Protein AF-A0A182EWP4-F1 (afdb_monomer)

Nearest PDB structures (foldseek):
  2ctm-assembly1_A  TM=8.912E-01  e=3.451E-05  Homo sapiens
  2cte-assembly1_A  TM=8.504E-01  e=7.605E-05  Homo sapiens
  7vkl-assembly1_A  TM=4.566E-01  e=4.079E-07  Mus musculus
  6y2d-assembly2_B  TM=8.971E-01  e=6.385E-04  Homo sapiens
  4b8t-assembly1_A  TM=8.573E-01  e=4.434E-04  Homo sapiens

Sequence (178 aa):
VNVAFEHHRFLIGRSGETIRSLMQAHDVNISIPPEDTHLDEIMITGTTENVESAVTDILKRVGEFEEAAEIRRLRSFKLSFDVPSEYHVRLIGPRGKVVNELRAKHDVLIAFPRSSNDPPDTITLTGYEANCKACKEEMEAIIGEAQSLFTQEIFLDATFHPRLIGQKGRNLKKVSIT

Mean predicted aligned error: 13.7 Å

Foldseek 3Di:
DFAFLVCPDVCCPDVNPNVVVLCVVLVKDKDDDDSVVRGRDIDIGDDPVSSVVSVVVSVVVSVVVVVVVVQVVLFFDKDKDFADLVCVDVCCDDVNPNVVVLCVVLVWDKDQDPDPVDDNGIIMIGGHPVSVVVSVVVSVVSVVVVVPPDDDDDDDDPVCVCVCLDDVRVNVVVVPDD

pLDDT: mean 77.71, std 9.4, range [43.38, 89.69]

Secondary structure (DSSP, 8-state):
-B--HHHHHHHH-GGGHHHHHHHHHHT-EEEPPPGGG---BPEEES-HHHHHHHHHHHHHHHHHHHHHHHHHHHTTEEEEEE--HHHHHHHH-GGGHHHHHHHHHHT-EEE---STTS-TTEEEEEE-HHHHHHHHHHHHHHHHHHHH---------GGGHHHHH-GGGHHHHHHS--

Organism: Onchocerca ochengi (NCBI:txid42157)

Solvent-accessible surface area (backbone atoms only — not comparable to full-atom values): 10208 Å² total; per-residue (Å²): 85,85,48,61,55,87,48,50,63,63,55,30,32,82,90,39,48,52,39,51,52,50,26,65,75,43,66,34,51,74,48,72,71,62,79,91,69,69,59,34,57,41,48,76,47,63,53,74,72,36,47,55,52,48,52,54,52,50,53,52,53,49,50,58,46,50,53,52,48,50,53,53,54,50,35,59,38,71,50,74,52,80,47,61,59,82,51,50,60,64,53,32,30,80,93,38,49,51,42,49,50,52,28,67,74,44,67,35,50,76,45,71,54,83,51,96,87,47,64,70,31,44,37,38,35,36,13,38,62,71,38,48,50,54,50,49,54,53,51,50,50,56,48,52,57,57,68,66,64,78,83,80,87,77,94,72,64,76,89,48,49,66,74,54,28,35,85,91,40,57,46,42,59,65,71,68,69,125

Structure (mmCIF, N/CA/C/O backbone):
data_AF-A0A182EWP4-F1
#
_entry.id   AF-A0A182EWP4-F1
#
loop_
_atom_site.group_PDB
_atom_site.id
_atom_site.type_symbol
_atom_site.label_atom_id
_atom_site.label_alt_id
_atom_site.label_comp_id
_atom_site.label_asym_id
_atom_site.label_entity_id
_atom_site.label_seq_id
_atom_site.pdbx_PDB_ins_code
_atom_site.Cartn_x
_atom_site.Cartn_y
_atom_site.Cartn_z
_atom_site.occupancy
_atom_site.B_iso_or_equiv
_atom_site.auth_seq_id
_atom_site.auth_comp_id
_atom_site.auth_asym_id
_atom_site.auth_atom_id
_atom_site.pdbx_PDB_model_num
ATOM 1 N N . VAL A 1 1 ? -24.080 0.957 24.529 1.00 72.94 1 VAL A N 1
ATOM 2 C CA . VAL A 1 1 ? -23.422 1.812 23.502 1.00 72.94 1 VAL A CA 1
ATOM 3 C C . VAL A 1 1 ? -23.511 1.083 22.180 1.00 72.94 1 VAL A C 1
ATOM 5 O O . VAL A 1 1 ? -23.322 -0.126 22.208 1.00 72.94 1 VAL A O 1
ATOM 8 N N . ASN A 1 2 ? -23.849 1.776 21.091 1.00 69.69 2 ASN A N 1
ATOM 9 C CA . ASN A 1 2 ? -23.913 1.169 19.762 1.00 69.69 2 ASN A CA 1
ATOM 10 C C . ASN A 1 2 ? -22.530 1.275 19.096 1.00 69.69 2 ASN A C 1
ATOM 12 O O . ASN A 1 2 ? -22.017 2.383 18.946 1.00 69.69 2 ASN A O 1
ATOM 16 N N . VAL A 1 3 ? -21.916 0.136 18.796 1.00 75.25 3 VAL A N 1
ATOM 17 C CA . VAL A 1 3 ? -20.621 -0.004 18.124 1.00 75.25 3 VAL A CA 1
ATOM 18 C C . VAL A 1 3 ? -20.774 -1.119 17.100 1.00 75.25 3 VAL A C 1
ATOM 20 O O . VAL A 1 3 ? -21.229 -2.201 17.451 1.00 75.25 3 VAL A O 1
ATOM 23 N N . ALA A 1 4 ? -20.383 -0.877 15.848 1.00 72.94 4 ALA A N 1
ATOM 24 C CA . ALA A 1 4 ? -20.547 -1.884 14.808 1.00 72.94 4 ALA A CA 1
ATOM 25 C C . ALA A 1 4 ? -19.768 -3.168 15.137 1.00 72.94 4 ALA A C 1
ATOM 27 O O . ALA A 1 4 ? -18.610 -3.124 15.572 1.00 72.94 4 ALA A O 1
ATOM 28 N N . PHE A 1 5 ? -20.387 -4.313 14.853 1.00 70.94 5 PHE A N 1
ATOM 29 C CA . PHE A 1 5 ? -19.826 -5.647 15.060 1.00 70.94 5 PHE A CA 1
ATOM 30 C C . PHE A 1 5 ? -18.379 -5.815 14.547 1.00 70.94 5 PHE A C 1
ATOM 32 O O . PHE A 1 5 ? -17.553 -6.456 15.202 1.00 70.94 5 PHE A O 1
ATOM 39 N N . GLU A 1 6 ? -18.029 -5.196 13.415 1.00 72.00 6 GLU A N 1
ATOM 40 C CA . GLU A 1 6 ? -16.673 -5.255 12.846 1.00 72.00 6 GLU A CA 1
ATOM 41 C C . GLU A 1 6 ? -15.593 -4.685 13.787 1.00 72.00 6 GLU A C 1
ATOM 43 O O . GLU A 1 6 ? -14.437 -5.122 13.755 1.00 72.00 6 GLU A O 1
ATOM 48 N N . HIS A 1 7 ? -15.959 -3.757 14.675 1.00 74.19 7 HIS A N 1
ATOM 49 C CA . HIS A 1 7 ? -15.043 -3.107 15.612 1.00 74.19 7 HIS A CA 1
ATOM 50 C C . HIS A 1 7 ? -14.945 -3.819 16.965 1.00 74.19 7 HIS A C 1
ATOM 52 O O . HIS A 1 7 ? -13.995 -3.568 17.710 1.00 74.19 7 HIS A O 1
ATOM 58 N N . HIS A 1 8 ? -15.830 -4.775 17.272 1.00 75.94 8 HIS A N 1
ATOM 59 C CA . HIS A 1 8 ? -15.808 -5.515 18.542 1.00 75.94 8 HIS A CA 1
ATOM 60 C C . HIS A 1 8 ? -14.495 -6.268 18.764 1.00 75.94 8 HIS A C 1
ATOM 62 O O . HIS A 1 8 ? -13.897 -6.187 19.839 1.00 75.94 8 HIS A O 1
ATOM 68 N N . ARG A 1 9 ? -13.972 -6.925 17.724 1.00 76.62 9 ARG A N 1
ATOM 69 C CA . ARG A 1 9 ? -12.683 -7.628 17.791 1.00 76.62 9 ARG A CA 1
ATOM 70 C C . ARG A 1 9 ? -11.519 -6.689 18.115 1.00 76.62 9 ARG A C 1
ATOM 72 O O . ARG A 1 9 ? -10.594 -7.067 18.836 1.00 76.62 9 ARG A O 1
ATOM 79 N N . PHE A 1 10 ? -11.552 -5.474 17.578 1.00 75.94 10 PHE A N 1
ATOM 80 C CA . PHE A 1 10 ? -10.515 -4.472 17.815 1.00 75.94 10 PHE A CA 1
ATOM 81 C C . PHE A 1 10 ? -10.637 -3.842 19.204 1.00 75.94 10 PHE A C 1
ATOM 83 O O . PHE A 1 10 ? -9.613 -3.618 19.846 1.00 75.94 10 PHE A O 1
ATOM 90 N N . LEU A 1 11 ? -11.864 -3.639 19.695 1.00 78.19 11 LEU A N 1
ATOM 91 C CA . LEU A 1 11 ? -12.126 -3.096 21.028 1.00 78.19 11 LEU A CA 1
ATOM 92 C C . LEU A 1 11 ? -11.671 -4.045 22.148 1.00 78.19 11 LEU A C 1
ATOM 94 O O . LEU A 1 11 ? -11.130 -3.608 23.162 1.00 78.19 11 LEU A O 1
ATOM 98 N N . ILE A 1 12 ? -11.834 -5.355 21.936 1.00 83.12 12 ILE A N 1
ATOM 99 C CA . ILE A 1 12 ? -11.304 -6.402 22.819 1.00 83.12 12 ILE A CA 1
ATOM 100 C C . ILE A 1 12 ? -9.764 -6.375 22.806 1.00 83.12 12 ILE A C 1
ATOM 102 O O . ILE A 1 12 ? -9.122 -6.432 23.858 1.00 83.12 12 ILE A O 1
ATOM 106 N N . GLY A 1 13 ? -9.163 -6.240 21.620 1.00 79.94 13 GLY A N 1
ATOM 107 C CA . GLY A 1 13 ? -7.714 -6.258 21.420 1.00 79.94 13 GLY A CA 1
ATOM 108 C C . GLY A 1 13 ? -7.127 -7.676 21.417 1.00 79.94 13 GLY A C 1
ATOM 109 O O . GLY A 1 13 ? -7.839 -8.682 21.493 1.00 79.94 13 GLY A O 1
ATOM 110 N N . ARG A 1 14 ? -5.796 -7.791 21.317 1.00 77.38 14 ARG A N 1
ATOM 111 C CA . ARG A 1 14 ? -5.111 -9.096 21.303 1.00 77.38 14 ARG A CA 1
ATOM 112 C C . ARG A 1 14 ? -5.311 -9.773 22.669 1.00 77.38 14 ARG A C 1
ATOM 114 O O . ARG A 1 14 ? -4.816 -9.288 23.676 1.00 77.38 14 ARG A O 1
ATOM 121 N N . SER A 1 15 ? -6.078 -10.864 22.709 1.00 79.38 15 SER A N 1
ATOM 122 C CA . SER A 1 15 ? -6.421 -11.605 23.941 1.00 79.38 15 SER A CA 1
ATOM 123 C C . SER A 1 15 ? -7.214 -10.822 25.001 1.00 79.38 15 SER A C 1
ATOM 125 O O . SER A 1 15 ? -7.166 -11.169 26.185 1.00 79.38 15 SER A O 1
ATOM 127 N N . GLY A 1 16 ? -7.949 -9.776 24.613 1.00 81.25 16 GLY A N 1
ATOM 128 C CA . GLY A 1 16 ? -8.731 -8.993 25.575 1.00 81.25 16 GLY A CA 1
ATOM 129 C C . GLY A 1 16 ? -7.901 -8.033 26.427 1.00 81.25 16 GLY A C 1
ATOM 130 O O . GLY A 1 16 ? -8.374 -7.592 27.470 1.00 81.25 16 GLY A O 1
ATOM 131 N N . GLU A 1 17 ? -6.654 -7.747 26.046 1.00 84.56 17 GLU A N 1
ATOM 132 C CA . GLU A 1 17 ? -5.782 -6.837 26.795 1.00 84.56 17 GLU A CA 1
ATOM 133 C C . GLU A 1 17 ? -6.354 -5.417 26.830 1.00 84.56 17 GLU A C 1
ATOM 135 O O . GLU A 1 17 ? -6.507 -4.842 27.903 1.00 84.56 17 GLU A O 1
ATOM 140 N N . THR A 1 18 ? -6.751 -4.883 25.672 1.00 84.25 18 THR A N 1
ATOM 141 C CA . THR A 1 18 ? -7.260 -3.512 25.550 1.00 84.25 18 THR A CA 1
ATOM 142 C C . THR A 1 18 ? -8.520 -3.304 26.380 1.00 84.25 18 THR A C 1
ATOM 144 O O . THR A 1 18 ? -8.599 -2.326 27.122 1.00 84.25 18 THR A O 1
ATOM 147 N N . ILE A 1 19 ? -9.468 -4.244 26.328 1.00 83.69 19 ILE A N 1
ATOM 148 C CA . ILE A 1 19 ? -10.698 -4.127 27.115 1.00 83.69 19 ILE A CA 1
ATOM 149 C C . ILE A 1 19 ? -10.452 -4.305 28.612 1.00 83.69 19 ILE A C 1
ATOM 151 O O . ILE A 1 19 ? -11.038 -3.577 29.405 1.00 83.69 19 ILE A O 1
ATOM 155 N N . ARG A 1 20 ? -9.535 -5.196 29.015 1.00 86.50 20 ARG A N 1
ATOM 156 C CA . ARG A 1 20 ? -9.156 -5.353 30.428 1.00 86.50 20 ARG A CA 1
ATOM 157 C C . ARG A 1 20 ? -8.489 -4.102 30.982 1.00 86.50 20 ARG A C 1
ATOM 159 O O . ARG A 1 20 ? -8.820 -3.698 32.092 1.00 86.50 20 ARG A O 1
ATOM 166 N N . SER A 1 21 ? -7.596 -3.472 30.219 1.00 86.75 21 SER A N 1
ATOM 167 C CA . SER A 1 21 ? -6.990 -2.198 30.612 1.00 86.75 21 SER A CA 1
ATOM 168 C C . SER A 1 21 ? -8.039 -1.097 30.745 1.00 86.75 21 SER A C 1
ATOM 170 O O . SER A 1 21 ? -7.973 -0.326 31.695 1.00 86.75 21 SER A O 1
ATOM 172 N N . LEU A 1 22 ? -9.033 -1.052 29.849 1.00 85.06 22 LEU A N 1
ATOM 173 C CA . LEU A 1 22 ? -10.123 -0.075 29.922 1.00 85.06 22 LEU A CA 1
ATOM 174 C C . LEU A 1 22 ? -11.022 -0.304 31.147 1.00 85.06 22 LEU A C 1
ATOM 176 O O . LEU A 1 22 ? -11.365 0.646 31.846 1.00 85.06 22 LEU A O 1
ATOM 180 N N . MET A 1 23 ? -11.363 -1.566 31.428 1.00 86.31 23 MET A N 1
ATOM 181 C CA . MET A 1 23 ? -12.142 -1.954 32.607 1.00 86.31 23 MET A CA 1
ATOM 182 C C . MET A 1 23 ? -11.421 -1.586 33.906 1.00 86.31 23 MET A C 1
ATOM 184 O O . MET A 1 23 ? -12.059 -1.102 34.832 1.00 86.31 23 MET A O 1
ATOM 188 N N . GLN A 1 24 ? -10.099 -1.782 33.969 1.00 86.38 24 GLN A N 1
ATOM 189 C CA . GLN A 1 24 ? -9.295 -1.461 35.149 1.00 86.38 24 GLN A CA 1
ATOM 190 C C . GLN A 1 24 ? -9.038 0.044 35.308 1.00 86.38 24 GLN A C 1
ATOM 192 O O . GLN A 1 24 ? -8.981 0.532 36.428 1.00 86.38 24 GLN A O 1
ATOM 197 N N . ALA A 1 25 ? -8.869 0.782 34.208 1.00 86.62 25 ALA A N 1
ATOM 198 C CA . ALA A 1 25 ? -8.627 2.224 34.254 1.00 86.62 25 ALA A CA 1
ATOM 199 C C . ALA A 1 25 ? -9.858 3.011 34.722 1.00 86.62 25 ALA A C 1
ATOM 201 O O . ALA A 1 25 ? -9.716 4.008 35.423 1.00 86.62 25 ALA A O 1
ATOM 202 N N . HIS A 1 26 ? -11.050 2.554 34.331 1.00 83.81 26 HIS A N 1
ATOM 203 C CA . HIS A 1 26 ? -12.317 3.217 34.634 1.00 83.81 26 HIS A CA 1
ATOM 204 C C . HIS A 1 26 ? -13.129 2.497 35.721 1.00 83.81 26 HIS A C 1
ATOM 206 O O . HIS A 1 26 ? -14.232 2.928 36.021 1.00 83.81 26 HIS A O 1
ATOM 212 N N . ASP A 1 27 ? -12.636 1.404 36.314 1.00 85.62 27 ASP A N 1
ATOM 213 C CA . ASP A 1 27 ? -13.377 0.580 37.290 1.00 85.62 27 ASP A CA 1
ATOM 214 C C . ASP A 1 27 ? -14.818 0.243 36.831 1.00 85.62 27 ASP A C 1
ATOM 216 O O . ASP A 1 27 ? -15.793 0.344 37.580 1.00 85.62 27 ASP A O 1
ATOM 220 N N . VAL A 1 28 ? -14.966 -0.141 35.560 1.00 86.88 28 VAL A N 1
ATOM 221 C CA . VAL A 1 28 ? -16.248 -0.535 34.950 1.00 86.88 28 VAL A CA 1
ATOM 222 C C . VAL A 1 28 ? -16.189 -1.965 34.439 1.00 86.88 28 VAL A C 1
ATOM 224 O O . VAL A 1 28 ? -15.161 -2.441 33.961 1.00 86.88 28 VAL A O 1
ATOM 227 N N . ASN A 1 29 ? -17.328 -2.649 34.474 1.00 84.62 29 ASN A N 1
ATOM 228 C CA . ASN A 1 29 ? -17.487 -3.955 33.859 1.00 84.62 29 ASN A CA 1
ATOM 229 C C . ASN A 1 29 ? -18.166 -3.818 32.489 1.00 84.62 29 ASN A C 1
ATOM 231 O O . ASN A 1 29 ? -19.345 -3.462 32.398 1.00 84.62 29 ASN A O 1
ATOM 235 N N . ILE A 1 30 ? -17.400 -4.098 31.433 1.00 84.56 30 ILE A N 1
ATOM 236 C CA . ILE A 1 30 ? -17.829 -4.038 30.035 1.00 84.56 30 ILE A CA 1
ATOM 237 C C . ILE A 1 30 ? -18.103 -5.465 29.558 1.00 84.56 30 ILE A C 1
ATOM 239 O O . ILE A 1 30 ? -17.205 -6.305 29.540 1.00 84.56 30 ILE A O 1
ATOM 243 N N . SER A 1 31 ? -19.343 -5.733 29.160 1.00 82.25 31 SER A N 1
ATOM 244 C CA . SER A 1 31 ? -19.771 -7.007 28.589 1.00 82.25 31 SER A CA 1
ATOM 245 C C . SER A 1 31 ? -20.057 -6.818 27.102 1.00 82.25 31 SER A C 1
ATOM 247 O O . SER A 1 31 ? -21.001 -6.114 26.730 1.00 82.25 31 SER A O 1
ATOM 249 N N . ILE A 1 32 ? -19.222 -7.431 26.259 1.00 81.25 32 ILE A N 1
ATOM 250 C CA . ILE A 1 32 ? -19.405 -7.468 24.804 1.00 81.25 32 ILE A CA 1
ATOM 251 C C . ILE A 1 32 ? -20.075 -8.801 24.444 1.00 81.25 32 ILE A C 1
ATOM 253 O O . ILE A 1 32 ? -19.559 -9.851 24.841 1.00 81.25 32 ILE A O 1
ATOM 257 N N . PRO A 1 33 ? -21.211 -8.789 23.724 1.00 78.81 33 PRO A N 1
ATOM 258 C CA . PRO A 1 33 ? -21.869 -10.013 23.288 1.00 78.81 33 PRO A CA 1
ATOM 259 C C . PRO A 1 33 ? -20.998 -10.794 22.283 1.00 78.81 33 PRO A C 1
ATOM 261 O O . PRO A 1 33 ? -20.218 -10.197 21.538 1.00 78.81 33 PRO A O 1
ATOM 264 N N . PRO A 1 34 ? -21.109 -12.134 22.254 1.00 73.00 34 PRO A N 1
ATOM 265 C CA . PRO A 1 34 ? -20.333 -12.980 21.353 1.00 73.00 34 PRO A CA 1
ATOM 266 C C . PRO A 1 34 ? -20.701 -12.752 19.882 1.00 73.00 34 PRO A C 1
ATOM 268 O O . PRO A 1 34 ? -21.812 -12.316 19.558 1.00 73.00 34 PRO A O 1
ATOM 271 N N . GLU A 1 35 ? -19.758 -13.099 18.998 1.00 66.88 35 GLU A N 1
ATOM 272 C CA . GLU A 1 35 ? -19.842 -12.822 17.560 1.00 66.88 35 GLU A CA 1
ATOM 273 C C . GLU A 1 35 ? -21.066 -13.447 16.878 1.00 66.88 35 GLU A C 1
ATOM 275 O O . GLU A 1 35 ? -21.612 -12.856 15.952 1.00 66.88 35 GLU A O 1
ATOM 280 N N . ASP A 1 36 ? -21.563 -14.571 17.402 1.00 67.94 36 ASP A N 1
ATOM 281 C CA . ASP A 1 36 ? -22.727 -15.294 16.871 1.00 67.94 36 ASP A CA 1
ATOM 282 C C . ASP A 1 36 ? -24.020 -14.466 16.857 1.00 67.94 36 ASP A C 1
ATOM 284 O O . ASP A 1 36 ? -24.941 -14.743 16.090 1.00 67.94 36 ASP A O 1
ATOM 288 N N . THR A 1 37 ? -24.110 -13.456 17.723 1.00 69.94 37 THR A N 1
ATOM 289 C CA . THR A 1 37 ? -25.330 -12.658 17.891 1.00 69.94 37 THR A CA 1
ATOM 290 C C . THR A 1 37 ? -25.393 -11.451 16.958 1.00 69.94 37 THR A C 1
ATOM 292 O O . THR A 1 37 ? -26.475 -10.890 16.811 1.00 69.94 37 THR A O 1
ATOM 295 N N . HIS A 1 38 ? -24.266 -11.038 16.353 1.00 66.00 38 HIS A N 1
ATOM 296 C CA . HIS A 1 38 ? -24.150 -9.822 15.525 1.00 66.00 38 HIS A CA 1
ATOM 297 C C . HIS A 1 38 ? -24.872 -8.595 16.117 1.00 66.00 38 HIS A C 1
ATOM 299 O O . HIS A 1 38 ? -25.481 -7.803 15.403 1.00 66.00 38 HIS A O 1
ATOM 305 N N . LEU A 1 39 ? -24.850 -8.468 17.444 1.00 73.38 39 LEU A N 1
ATOM 306 C CA . LEU A 1 39 ? -25.444 -7.340 18.147 1.00 73.38 39 LEU A CA 1
ATOM 307 C C . LEU A 1 39 ? -24.410 -6.229 18.220 1.00 73.38 39 LEU A C 1
ATOM 309 O O . LEU A 1 39 ? -23.321 -6.468 18.731 1.00 73.38 39 LEU A O 1
ATOM 313 N N . ASP A 1 40 ? -24.781 -5.026 17.793 1.00 74.00 40 ASP A N 1
ATOM 314 C CA . ASP A 1 40 ? -23.946 -3.821 17.887 1.00 74.00 40 ASP A CA 1
ATOM 315 C C . ASP A 1 40 ? -23.983 -3.187 19.297 1.00 74.00 40 ASP A C 1
ATOM 317 O O . ASP A 1 40 ? -23.512 -2.074 19.521 1.00 74.00 40 ASP A O 1
ATOM 321 N N . GLU A 1 41 ? -24.590 -3.855 20.284 1.00 75.56 41 GLU A N 1
ATOM 322 C CA . GLU A 1 41 ? -24.815 -3.301 21.621 1.00 75.56 41 GLU A CA 1
ATOM 323 C C . GLU A 1 41 ? -23.796 -3.802 22.650 1.00 75.56 41 GLU A C 1
ATOM 325 O O . GLU A 1 41 ? -23.725 -4.988 22.971 1.00 75.56 41 GLU A O 1
ATOM 330 N N . ILE A 1 42 ? -23.052 -2.863 23.242 1.00 82.44 42 ILE A N 1
ATOM 331 C CA . ILE A 1 42 ? -22.156 -3.117 24.377 1.00 82.44 42 ILE A CA 1
ATOM 332 C C . ILE A 1 42 ? -22.835 -2.691 25.678 1.00 82.44 42 ILE A C 1
ATOM 334 O O . ILE A 1 42 ? -23.300 -1.547 25.804 1.00 82.44 42 ILE A O 1
ATOM 338 N N . MET A 1 43 ? -22.823 -3.594 26.661 1.00 82.75 43 MET A N 1
ATOM 339 C CA . MET A 1 43 ? -23.332 -3.355 28.008 1.00 82.75 43 MET A CA 1
ATOM 340 C C . MET A 1 43 ? -22.196 -2.913 28.928 1.00 82.75 43 MET A C 1
ATOM 342 O O . MET A 1 43 ? -21.190 -3.606 29.065 1.00 82.75 43 MET A O 1
ATOM 346 N N . ILE A 1 44 ? -22.368 -1.766 29.583 1.00 84.75 44 ILE A N 1
ATOM 347 C CA . ILE A 1 44 ? -21.400 -1.218 30.537 1.00 84.75 44 ILE A CA 1
ATOM 348 C C . ILE A 1 44 ? -22.100 -1.109 31.886 1.00 84.75 44 ILE A C 1
ATOM 350 O O . ILE A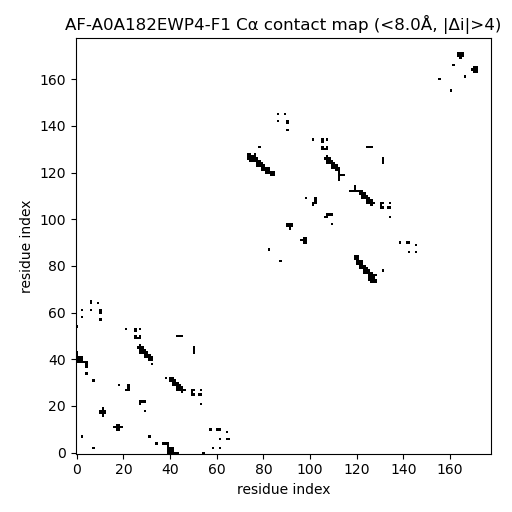 1 44 ? -23.200 -0.571 31.985 1.00 84.75 44 ILE A O 1
ATOM 354 N N . THR A 1 45 ? -21.465 -1.646 32.918 1.00 86.00 45 THR A N 1
ATOM 355 C CA . THR A 1 45 ? -21.974 -1.661 34.291 1.00 86.00 45 THR A CA 1
ATOM 356 C C . THR A 1 45 ? -20.932 -1.048 35.216 1.00 86.00 45 THR A C 1
ATOM 358 O O . THR A 1 45 ? -19.762 -1.417 35.159 1.00 86.00 45 THR A O 1
ATOM 361 N N . GLY A 1 46 ? -21.335 -0.089 36.046 1.00 85.88 46 GLY A N 1
ATOM 362 C CA . GLY A 1 46 ? -20.429 0.635 36.936 1.00 85.88 46 GLY A CA 1
ATOM 363 C C . GLY A 1 46 ? -21.112 1.820 37.609 1.00 85.88 46 GLY A C 1
ATOM 364 O O . GLY A 1 46 ? -22.338 1.941 37.581 1.00 85.88 46 GLY A O 1
ATOM 365 N N . THR A 1 47 ? -20.315 2.691 38.221 1.00 89.50 47 THR A N 1
ATOM 366 C CA . THR A 1 47 ? -20.782 3.974 38.763 1.00 89.50 47 THR A CA 1
ATOM 367 C C . THR A 1 47 ? -21.122 4.940 37.629 1.00 89.50 47 THR A C 1
ATOM 369 O O . THR A 1 47 ? -20.556 4.860 36.542 1.00 89.50 47 THR A O 1
ATOM 372 N N . THR A 1 48 ? -22.049 5.867 37.866 1.00 87.31 48 THR A N 1
ATOM 373 C CA . THR A 1 48 ? -22.531 6.794 36.827 1.00 87.31 48 THR A CA 1
ATOM 374 C C . THR A 1 48 ? -21.405 7.636 36.217 1.00 87.31 48 THR A C 1
ATOM 376 O O . THR A 1 48 ? -21.330 7.742 34.998 1.00 87.31 48 THR A O 1
ATOM 379 N N . GLU A 1 49 ? -20.483 8.148 37.040 1.00 87.69 49 GLU A N 1
ATOM 380 C CA . GLU A 1 49 ? -19.334 8.959 36.591 1.00 87.69 49 GLU A CA 1
ATOM 381 C C . GLU A 1 49 ? -18.350 8.159 35.719 1.00 87.69 49 GLU A C 1
ATOM 3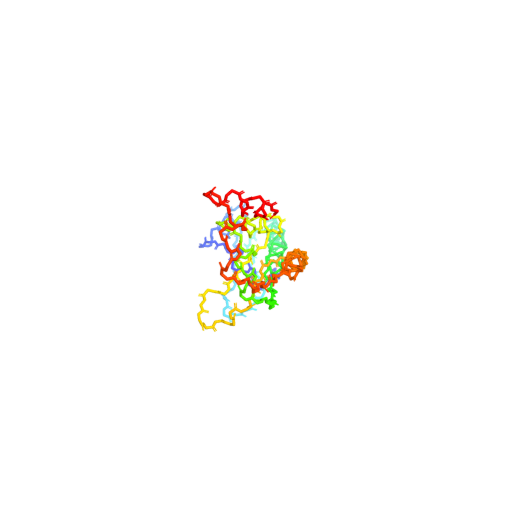83 O O . GLU A 1 49 ? -17.858 8.637 34.690 1.00 87.69 49 GLU A O 1
ATOM 388 N N . ASN A 1 50 ? -18.099 6.904 36.093 1.00 86.25 50 ASN A N 1
ATOM 389 C CA . ASN A 1 50 ? -17.166 6.050 35.371 1.00 86.25 50 ASN A CA 1
ATOM 390 C C . ASN A 1 50 ? -17.773 5.516 34.072 1.00 86.25 50 ASN A C 1
ATOM 392 O O . ASN A 1 50 ? -17.068 5.361 33.078 1.00 86.25 50 ASN A O 1
ATOM 396 N N . VAL A 1 51 ? -19.084 5.252 34.060 1.00 87.56 51 VAL A N 1
ATOM 397 C CA . VAL A 1 51 ? -19.802 4.829 32.852 1.00 87.56 51 VAL A CA 1
ATOM 398 C C . VAL A 1 51 ? -19.739 5.927 31.795 1.00 87.56 51 VAL A C 1
ATOM 400 O O . VAL A 1 51 ? -19.419 5.625 30.650 1.00 87.56 51 VAL A O 1
ATOM 403 N N . GLU A 1 52 ? -19.970 7.191 32.156 1.00 86.75 52 GLU A N 1
ATOM 404 C CA . GLU A 1 52 ? -19.848 8.306 31.206 1.00 86.75 52 GLU A CA 1
ATOM 405 C C . GLU A 1 52 ? -18.428 8.419 30.637 1.00 86.75 52 GLU A C 1
ATOM 407 O O . GLU A 1 52 ? -18.253 8.489 29.417 1.00 86.75 52 GLU A O 1
ATOM 412 N N . SER A 1 53 ? -17.410 8.339 31.497 1.00 86.25 53 SER A N 1
ATOM 413 C CA . SER A 1 53 ? -16.002 8.380 31.079 1.00 86.25 53 SER A CA 1
ATOM 414 C C . SER A 1 53 ? -15.664 7.231 30.121 1.00 86.25 53 SER A C 1
ATOM 416 O O . SER A 1 53 ? -15.161 7.466 29.019 1.00 86.25 53 SER A O 1
ATOM 418 N N . ALA A 1 54 ? -16.045 5.999 30.472 1.00 85.50 54 ALA A N 1
ATOM 419 C CA . ALA A 1 54 ? -15.820 4.814 29.650 1.00 85.50 54 ALA A CA 1
ATOM 420 C C . ALA A 1 54 ? -16.544 4.885 28.297 1.00 85.50 54 ALA A C 1
ATOM 422 O O . ALA A 1 54 ? -15.978 4.494 27.279 1.00 85.50 54 ALA A O 1
ATOM 423 N N . VAL A 1 55 ? -17.773 5.412 28.254 1.00 86.31 55 VAL A N 1
ATOM 424 C CA . VAL A 1 55 ? -18.529 5.596 27.004 1.00 86.31 55 VAL A CA 1
ATOM 425 C C . VAL A 1 55 ? -17.798 6.553 26.062 1.00 86.31 55 VAL A C 1
ATOM 427 O O . VAL A 1 55 ? -17.670 6.256 24.874 1.00 86.31 55 VAL A O 1
ATOM 430 N N . THR A 1 56 ? -17.295 7.682 26.572 1.00 86.62 56 THR A N 1
ATOM 431 C CA . THR A 1 56 ? -16.582 8.662 25.736 1.00 86.62 56 THR A CA 1
ATOM 432 C C . THR A 1 56 ? -15.266 8.120 25.185 1.00 86.62 56 THR A C 1
ATOM 434 O O . THR A 1 56 ? -14.966 8.337 24.010 1.00 86.62 56 THR A O 1
ATOM 437 N N . ASP A 1 57 ? -14.514 7.371 25.992 1.00 8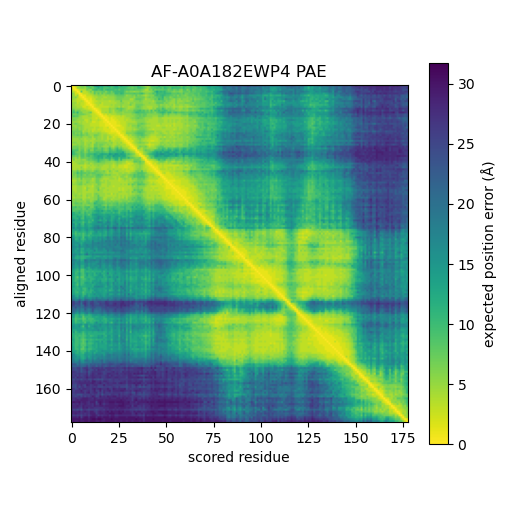5.44 57 ASP A N 1
ATOM 438 C CA . ASP A 1 57 ? -13.274 6.728 25.557 1.00 85.44 57 ASP A CA 1
ATOM 439 C C . ASP A 1 57 ? -13.539 5.638 24.518 1.00 85.44 57 ASP A C 1
ATOM 441 O O . ASP A 1 57 ? -12.855 5.591 23.497 1.00 85.44 57 ASP A O 1
ATOM 445 N N . ILE A 1 58 ? -14.564 4.803 24.729 1.00 83.19 58 ILE A N 1
ATOM 446 C CA . ILE A 1 58 ? -14.981 3.775 23.766 1.00 83.19 58 ILE A CA 1
ATOM 447 C C . ILE A 1 58 ? -15.337 4.418 22.427 1.00 83.19 58 ILE A C 1
ATOM 449 O O . ILE A 1 58 ? -14.828 3.979 21.401 1.00 83.19 58 ILE A O 1
ATOM 453 N N . LEU A 1 59 ? -16.149 5.478 22.421 1.00 82.81 59 LEU A N 1
ATOM 454 C CA . LEU A 1 59 ? -16.549 6.161 21.188 1.00 82.81 59 LEU A CA 1
ATOM 455 C C . LEU A 1 59 ? -15.363 6.793 20.453 1.00 82.81 59 LEU A C 1
ATOM 457 O O . LEU A 1 59 ? -15.255 6.643 19.239 1.00 82.81 59 LEU A O 1
ATOM 461 N N . LYS A 1 60 ? -14.444 7.452 21.170 1.00 85.12 60 LYS A N 1
ATOM 462 C CA . LYS A 1 60 ? -13.216 7.993 20.560 1.00 85.12 60 LYS A CA 1
ATOM 463 C C . LYS A 1 60 ? -12.371 6.890 19.943 1.00 85.12 60 LYS A C 1
ATOM 465 O O . LYS A 1 60 ? -11.914 7.020 18.812 1.00 85.12 60 LYS A O 1
ATOM 470 N N . ARG A 1 61 ? -12.188 5.794 20.679 1.00 79.19 61 ARG A N 1
ATOM 471 C CA . ARG A 1 61 ? -11.390 4.660 20.231 1.00 79.19 61 ARG A CA 1
ATOM 472 C C . ARG A 1 61 ? -12.001 4.011 18.991 1.00 79.19 61 ARG A C 1
ATOM 474 O O . ARG A 1 61 ? -11.276 3.712 18.052 1.00 79.19 61 ARG A O 1
ATOM 481 N N . VAL A 1 62 ? -13.321 3.823 18.983 1.00 80.69 62 VAL A N 1
ATOM 482 C CA . VAL A 1 62 ? -14.069 3.311 17.826 1.00 80.69 62 VAL A CA 1
ATOM 483 C C . VAL A 1 62 ? -13.903 4.242 16.629 1.00 80.69 62 VAL A C 1
ATOM 485 O O . VAL A 1 62 ? -13.552 3.748 15.566 1.00 80.69 62 VAL A O 1
ATOM 488 N N . GLY A 1 63 ? -14.032 5.561 16.805 1.00 76.69 63 GLY A N 1
ATOM 489 C CA . GLY A 1 63 ? -13.831 6.533 15.724 1.00 76.69 63 GLY A CA 1
ATOM 490 C C . GLY A 1 63 ? -12.424 6.488 15.116 1.00 76.69 63 GLY A C 1
ATOM 491 O O . GLY A 1 63 ? -12.279 6.378 13.902 1.00 76.69 63 GLY A O 1
ATOM 492 N N . GLU A 1 64 ? -11.373 6.470 15.944 1.00 76.62 64 GLU A N 1
ATOM 493 C CA . GLU A 1 64 ? -9.987 6.309 15.465 1.00 76.62 64 GLU A CA 1
ATOM 494 C C . GLU A 1 64 ? -9.794 4.998 14.684 1.00 76.62 64 GLU A C 1
ATOM 496 O O . GLU A 1 64 ? -9.058 4.938 13.694 1.00 76.62 64 GLU A O 1
ATOM 501 N N . PHE A 1 65 ? -10.434 3.920 15.146 1.00 70.94 65 PHE A N 1
ATOM 502 C CA . PHE A 1 65 ? -10.350 2.619 14.495 1.00 70.94 65 PHE A CA 1
ATOM 503 C C . PHE A 1 65 ? -11.153 2.552 13.199 1.00 70.94 65 PHE A C 1
ATOM 505 O O . PHE A 1 65 ? -10.674 1.924 12.258 1.00 70.94 65 PHE A O 1
ATOM 512 N N . GLU A 1 66 ? -12.323 3.183 13.127 1.00 69.81 66 GLU A N 1
ATOM 513 C CA . GLU A 1 66 ? -13.126 3.325 11.909 1.00 69.81 66 GLU A CA 1
ATOM 514 C C . GLU A 1 66 ? -12.344 4.074 10.833 1.00 69.81 66 GLU A C 1
ATOM 516 O O . GLU A 1 66 ? -12.199 3.576 9.718 1.00 69.81 66 GLU A O 1
ATOM 521 N N . GLU A 1 67 ? -11.736 5.208 11.184 1.00 69.38 67 GLU A N 1
ATOM 522 C CA . GLU A 1 67 ? -10.881 5.969 10.272 1.00 69.38 67 GLU A CA 1
ATOM 523 C C . GLU A 1 67 ? -9.697 5.124 9.785 1.00 69.38 67 GLU A C 1
ATOM 525 O O . GLU A 1 67 ? -9.426 5.041 8.585 1.00 69.38 67 GLU A O 1
ATOM 530 N N . ALA A 1 68 ? -9.010 4.423 10.691 1.00 65.62 68 ALA A N 1
ATOM 531 C CA . ALA A 1 68 ? -7.897 3.552 10.326 1.00 65.62 68 ALA A CA 1
ATOM 532 C C . ALA A 1 68 ? -8.335 2.344 9.473 1.00 65.62 68 ALA A C 1
ATOM 534 O O . ALA A 1 68 ? -7.598 1.918 8.575 1.00 65.62 68 ALA A O 1
ATOM 535 N N . ALA A 1 69 ? -9.512 1.777 9.747 1.00 64.44 69 ALA A N 1
ATOM 536 C CA . ALA A 1 69 ? -10.088 0.666 9.001 1.00 64.44 69 ALA A CA 1
ATOM 537 C C . ALA A 1 69 ? -10.487 1.105 7.593 1.00 64.44 69 ALA A C 1
ATOM 539 O O . ALA A 1 69 ? -10.152 0.412 6.632 1.00 64.44 69 ALA A O 1
ATOM 540 N N . GLU A 1 70 ? -11.099 2.277 7.456 1.00 63.31 70 GLU A N 1
ATOM 541 C CA . GLU A 1 70 ? -11.493 2.823 6.164 1.00 63.31 70 GLU A CA 1
ATOM 542 C C . GLU A 1 70 ? -10.268 3.225 5.339 1.00 63.31 70 GLU A C 1
ATOM 544 O O . GLU A 1 70 ? -10.180 2.884 4.161 1.00 63.31 70 GLU A O 1
ATOM 549 N N . ILE A 1 71 ? -9.234 3.803 5.961 1.00 61.16 71 ILE A N 1
ATOM 550 C CA . ILE A 1 71 ? -7.933 4.028 5.310 1.00 61.16 71 ILE A CA 1
ATOM 551 C C . ILE A 1 71 ? -7.344 2.701 4.816 1.00 61.16 71 ILE A C 1
ATOM 553 O O . ILE A 1 71 ? -6.869 2.603 3.682 1.00 61.16 71 ILE A O 1
ATOM 557 N N . ARG A 1 72 ? -7.382 1.647 5.640 1.00 61.06 72 ARG A N 1
ATOM 558 C CA . ARG A 1 72 ? -6.870 0.322 5.265 1.00 61.06 72 ARG A CA 1
ATOM 559 C C . ARG A 1 72 ? -7.690 -0.309 4.138 1.00 61.06 72 ARG A C 1
ATOM 561 O O . ARG A 1 72 ? -7.111 -0.958 3.266 1.00 61.06 72 ARG A O 1
ATOM 568 N N . ARG A 1 73 ? -9.006 -0.109 4.144 1.00 61.62 73 ARG A N 1
ATOM 569 C CA . ARG A 1 73 ? -9.932 -0.572 3.110 1.00 61.62 73 ARG A CA 1
ATOM 570 C C . ARG A 1 73 ? -9.678 0.152 1.793 1.00 61.62 73 ARG A C 1
ATOM 572 O O . ARG A 1 73 ? -9.470 -0.511 0.779 1.00 61.62 73 ARG A O 1
ATOM 579 N N . LEU A 1 74 ? -9.564 1.477 1.821 1.00 61.75 74 LEU A N 1
ATOM 580 C CA . LEU A 1 74 ? -9.209 2.313 0.671 1.00 61.75 74 LEU A CA 1
ATOM 581 C C . LEU A 1 74 ? -7.820 1.970 0.113 1.00 61.75 74 LEU A C 1
ATOM 583 O O . LEU A 1 74 ? -7.622 1.982 -1.099 1.00 61.75 74 LEU A O 1
ATOM 587 N N . ARG A 1 75 ? -6.870 1.589 0.977 1.00 64.25 75 ARG A N 1
ATOM 588 C CA . ARG A 1 75 ? -5.529 1.130 0.575 1.00 64.25 75 ARG A CA 1
ATOM 589 C C . ARG A 1 75 ? -5.526 -0.259 -0.074 1.00 64.25 75 ARG A C 1
ATOM 591 O O . ARG A 1 75 ? -4.527 -0.655 -0.666 1.00 64.25 75 ARG A O 1
ATOM 598 N N . SER A 1 76 ? -6.608 -1.026 0.043 1.00 66.44 76 SER A N 1
ATOM 599 C CA . SER A 1 76 ? -6.704 -2.370 -0.540 1.00 66.44 76 SER A CA 1
ATOM 600 C C . SER A 1 76 ? -7.257 -2.387 -1.967 1.00 66.44 76 SER A C 1
ATOM 602 O O . SER A 1 76 ? -7.520 -3.469 -2.497 1.00 66.44 76 SER A O 1
ATOM 604 N N . PHE A 1 77 ? -7.412 -1.220 -2.606 1.00 79.19 77 PHE A N 1
ATOM 605 C CA . PHE A 1 77 ? -7.868 -1.146 -3.988 1.00 79.19 77 PHE A CA 1
ATOM 606 C C . PHE A 1 77 ? -6.892 -1.892 -4.901 1.00 79.19 77 PHE A C 1
ATOM 608 O O . PHE A 1 77 ? -5.680 -1.663 -4.879 1.00 79.19 77 PHE A O 1
ATOM 615 N N . LYS A 1 78 ? -7.439 -2.825 -5.682 1.00 80.56 78 LYS A N 1
ATOM 616 C CA . LYS A 1 78 ? -6.691 -3.634 -6.639 1.00 80.56 78 LYS A CA 1
ATOM 617 C C . LYS A 1 78 ? -6.997 -3.147 -8.044 1.00 80.56 78 LYS A C 1
ATOM 619 O O . LYS A 1 78 ? -8.153 -3.157 -8.458 1.00 80.56 78 LYS A O 1
ATOM 624 N N . LEU A 1 79 ? -5.956 -2.778 -8.777 1.00 83.50 79 LEU A N 1
ATOM 625 C CA . LEU A 1 79 ? -6.032 -2.406 -10.182 1.00 83.50 79 LEU A CA 1
ATOM 626 C C . LEU A 1 79 ? -5.192 -3.383 -11.001 1.00 83.50 79 LEU A C 1
ATOM 628 O O . LEU A 1 79 ? -3.985 -3.489 -10.793 1.00 83.50 79 LEU A O 1
ATOM 632 N N . SER A 1 80 ? -5.824 -4.098 -11.925 1.00 82.69 80 SER A N 1
ATOM 633 C CA . SER A 1 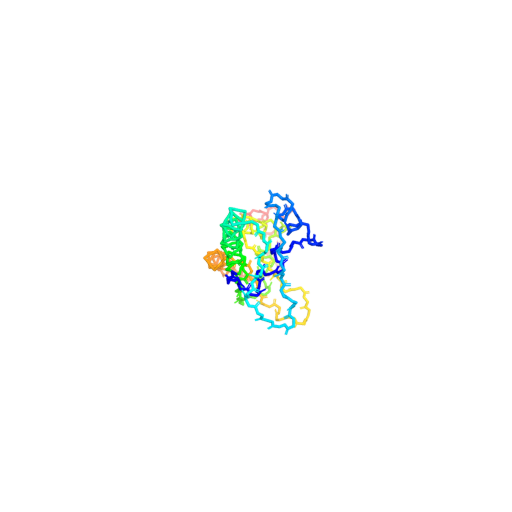80 ? -5.147 -4.965 -12.893 1.00 82.69 80 SER A CA 1
ATOM 634 C C . SER A 1 80 ? -5.097 -4.293 -14.260 1.00 82.69 80 SER A C 1
ATOM 636 O O . SER A 1 80 ? -6.097 -3.723 -14.701 1.00 82.69 80 SER A O 1
ATOM 638 N N . PHE A 1 81 ? -3.958 -4.380 -14.937 1.00 82.75 81 PHE A N 1
ATOM 639 C CA . PHE A 1 81 ? -3.803 -3.925 -16.316 1.00 82.75 81 PHE A CA 1
ATOM 640 C C . PHE A 1 81 ? -2.898 -4.881 -17.096 1.00 82.75 81 PHE A C 1
ATOM 642 O O . PHE A 1 81 ? -2.093 -5.602 -16.503 1.00 82.75 81 PHE A O 1
ATOM 649 N N . ASP A 1 82 ? -3.091 -4.908 -18.412 1.00 81.75 82 ASP A N 1
ATOM 650 C CA . ASP A 1 82 ? -2.450 -5.856 -19.319 1.00 81.75 82 ASP A CA 1
ATOM 651 C C . ASP A 1 82 ? -1.248 -5.209 -20.018 1.00 81.75 82 ASP A C 1
ATOM 653 O O . ASP A 1 82 ? -1.352 -4.113 -20.572 1.00 81.75 82 ASP A O 1
ATOM 657 N N . VAL A 1 83 ? -0.097 -5.867 -19.934 1.00 80.44 83 VAL A N 1
ATOM 658 C CA . VAL A 1 83 ? 1.186 -5.450 -20.490 1.00 80.44 83 VAL A CA 1
ATOM 659 C C . VAL A 1 83 ? 1.880 -6.679 -21.069 1.00 80.44 83 VAL A C 1
ATOM 661 O O . VAL A 1 83 ? 2.093 -7.651 -20.350 1.00 80.44 83 VAL A O 1
ATOM 664 N N . PRO A 1 84 ? 2.324 -6.640 -22.334 1.00 80.00 84 PRO A N 1
ATOM 665 C CA . PRO A 1 84 ? 3.065 -7.752 -22.910 1.00 80.00 84 PRO A CA 1
ATOM 666 C C . PRO A 1 84 ? 4.329 -8.092 -22.111 1.00 80.00 84 PRO A C 1
ATOM 668 O O . PRO A 1 84 ? 5.110 -7.206 -21.741 1.00 80.00 84 PRO A O 1
ATOM 671 N N . SER A 1 85 ? 4.577 -9.389 -21.918 1.00 76.31 85 SER A N 1
ATOM 672 C CA . SER A 1 85 ? 5.741 -9.905 -21.176 1.00 76.31 85 SER A CA 1
ATOM 673 C C . SER A 1 85 ? 7.113 -9.375 -21.636 1.00 76.31 85 SER A C 1
ATOM 675 O O . SER A 1 85 ? 8.044 -9.287 -20.829 1.00 76.31 85 SER A O 1
ATOM 677 N N . GLU A 1 86 ? 7.240 -8.942 -22.893 1.00 77.94 86 GLU A N 1
ATOM 678 C CA . GLU A 1 86 ? 8.441 -8.293 -23.442 1.00 77.94 86 GLU A CA 1
ATOM 679 C C . GLU A 1 86 ? 8.825 -7.020 -22.670 1.00 77.94 86 GLU A C 1
ATOM 681 O O . GLU A 1 86 ? 10.005 -6.755 -22.417 1.00 77.94 86 GLU A O 1
ATOM 686 N N . TYR A 1 87 ? 7.830 -6.259 -22.210 1.00 80.25 87 TYR A N 1
ATOM 687 C CA . TYR A 1 87 ? 8.046 -5.020 -21.468 1.00 80.25 87 TYR A CA 1
ATOM 688 C C . TYR A 1 87 ? 8.237 -5.254 -19.967 1.00 80.25 87 TYR A C 1
ATOM 690 O O . TYR A 1 87 ? 8.799 -4.394 -19.286 1.00 80.25 87 TYR A O 1
ATOM 698 N N . HIS A 1 88 ? 7.865 -6.423 -19.432 1.00 78.31 88 HIS A N 1
ATOM 699 C CA . HIS A 1 88 ? 8.017 -6.738 -18.005 1.00 78.31 88 HIS A CA 1
ATOM 700 C C . HIS A 1 88 ? 9.477 -6.686 -17.549 1.00 78.31 88 HIS A C 1
ATOM 702 O O . HIS A 1 88 ? 9.777 -6.154 -16.479 1.00 78.31 88 HIS A O 1
ATOM 708 N N . VAL A 1 89 ? 10.407 -7.175 -18.373 1.00 79.44 89 VAL A N 1
ATOM 709 C CA . VAL A 1 89 ? 11.846 -7.142 -18.062 1.00 79.44 89 VAL A CA 1
ATOM 710 C C . VAL A 1 89 ? 12.354 -5.700 -17.982 1.00 79.44 89 VAL A C 1
ATOM 712 O O . VAL A 1 89 ? 13.145 -5.363 -17.095 1.00 79.44 89 VAL A O 1
ATOM 715 N N . ARG A 1 90 ? 11.867 -4.832 -18.875 1.00 81.44 90 ARG A N 1
ATOM 716 C CA . ARG A 1 90 ? 12.220 -3.409 -18.909 1.00 81.44 90 ARG A CA 1
ATOM 717 C C . ARG A 1 90 ? 11.622 -2.648 -17.725 1.00 81.44 90 ARG A C 1
ATOM 719 O O . ARG A 1 90 ? 12.347 -1.881 -17.098 1.00 81.44 90 ARG A O 1
ATOM 726 N N . LEU A 1 91 ? 10.358 -2.916 -17.394 1.00 82.44 91 LEU A N 1
ATOM 727 C CA . LEU A 1 91 ? 9.640 -2.337 -16.254 1.00 82.44 91 LEU A CA 1
ATOM 728 C C . LEU A 1 91 ? 10.285 -2.701 -14.917 1.00 82.44 91 LEU A C 1
ATOM 730 O O . LEU A 1 91 ? 10.528 -1.822 -14.098 1.00 82.44 91 LEU A O 1
ATOM 734 N N . ILE A 1 92 ? 10.617 -3.979 -14.702 1.00 85.56 92 ILE A N 1
ATOM 735 C CA . ILE A 1 92 ? 11.360 -4.425 -13.512 1.00 85.56 92 ILE A CA 1
ATOM 736 C C . ILE A 1 92 ? 12.732 -3.742 -13.469 1.00 85.56 92 ILE A C 1
ATOM 738 O O . ILE A 1 92 ? 13.166 -3.252 -12.418 1.00 85.56 92 ILE A O 1
ATOM 742 N N . GLY A 1 93 ? 13.396 -3.671 -14.622 1.00 82.81 93 GLY A N 1
ATOM 743 C CA . GLY A 1 93 ? 14.720 -3.093 -14.767 1.00 82.81 93 GLY A CA 1
ATOM 744 C C . GLY A 1 93 ? 15.821 -3.959 -14.137 1.00 82.81 93 GLY A C 1
ATOM 745 O O . GLY A 1 93 ? 15.564 -4.989 -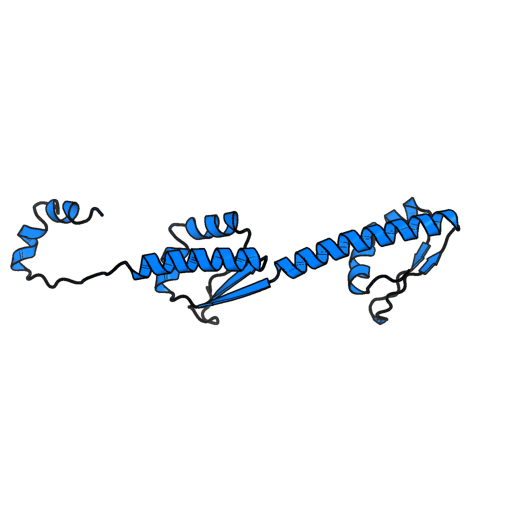13.498 1.00 82.81 93 GLY A O 1
ATOM 746 N N . PRO A 1 94 ? 17.095 -3.559 -14.285 1.00 85.50 94 PRO A N 1
ATOM 747 C CA . PRO A 1 94 ? 18.221 -4.324 -13.764 1.00 85.50 94 PRO A CA 1
ATOM 748 C C . PRO A 1 94 ? 18.133 -4.443 -12.236 1.00 85.50 94 PRO A C 1
ATOM 750 O O . PRO A 1 94 ? 18.123 -3.443 -11.517 1.00 85.50 94 PRO A O 1
ATOM 753 N N . ARG A 1 95 ? 18.084 -5.688 -11.739 1.00 82.62 95 ARG A N 1
ATOM 754 C CA . ARG A 1 95 ? 17.920 -6.032 -10.310 1.00 82.62 95 ARG A CA 1
ATOM 755 C C . ARG A 1 95 ? 16.641 -5.474 -9.660 1.00 82.62 95 ARG A C 1
ATOM 757 O O . ARG A 1 95 ? 16.609 -5.318 -8.444 1.00 82.62 95 ARG A O 1
ATOM 764 N N . GLY A 1 96 ? 15.599 -5.168 -10.436 1.00 83.56 96 GLY A N 1
ATOM 765 C CA . GLY A 1 96 ? 14.340 -4.665 -9.876 1.00 83.56 96 GLY A CA 1
ATOM 766 C C . GLY A 1 96 ? 14.394 -3.216 -9.388 1.00 83.56 96 GLY A C 1
ATOM 767 O O . GLY A 1 96 ? 13.517 -2.812 -8.630 1.00 83.56 96 GLY A O 1
ATOM 768 N N . LYS A 1 97 ? 15.423 -2.440 -9.764 1.00 87.81 97 LYS A N 1
ATOM 769 C CA . LYS A 1 97 ? 15.585 -1.052 -9.300 1.00 87.81 97 LYS A CA 1
ATOM 770 C C . LYS A 1 97 ? 14.406 -0.166 -9.691 1.00 87.81 97 LYS A C 1
ATOM 772 O O . LYS A 1 97 ? 13.862 0.508 -8.828 1.00 87.81 97 LYS A O 1
ATOM 777 N N . VAL A 1 98 ? 13.989 -0.227 -10.955 1.00 87.12 98 VAL A N 1
ATOM 778 C CA . VAL A 1 98 ? 12.927 0.631 -11.502 1.00 87.12 98 VAL A CA 1
ATOM 779 C C . VAL A 1 98 ? 11.597 0.344 -10.803 1.00 87.12 98 VAL A C 1
ATOM 781 O O . VAL A 1 98 ? 10.962 1.255 -10.281 1.00 87.12 98 VAL A O 1
ATOM 784 N N . VAL A 1 99 ? 11.226 -0.934 -10.669 1.00 87.19 99 VAL A N 1
ATOM 785 C CA . VAL A 1 99 ? 10.030 -1.332 -9.904 1.00 87.19 99 VAL A CA 1
ATOM 786 C C . VAL A 1 99 ? 10.123 -0.954 -8.429 1.00 87.19 99 VAL A C 1
ATOM 788 O O . VAL A 1 99 ? 9.120 -0.548 -7.850 1.00 87.19 99 VAL A O 1
ATOM 791 N N . ASN A 1 100 ? 11.289 -1.083 -7.793 1.00 89.06 100 ASN A N 1
ATOM 792 C CA . ASN A 1 100 ? 11.435 -0.699 -6.389 1.00 89.06 100 ASN A CA 1
ATOM 793 C C . ASN A 1 100 ? 11.325 0.818 -6.191 1.00 89.06 100 ASN A C 1
ATOM 795 O O . ASN A 1 100 ? 10.734 1.247 -5.205 1.00 89.06 100 ASN A O 1
ATOM 799 N N . GLU A 1 101 ? 11.839 1.620 -7.122 1.00 88.81 101 GLU A N 1
ATOM 800 C CA . GLU A 1 101 ? 11.662 3.073 -7.116 1.00 88.81 101 GLU A CA 1
ATOM 801 C C . GLU A 1 101 ? 10.194 3.455 -7.319 1.00 88.81 101 GLU A C 1
ATOM 803 O O . GLU A 1 101 ? 9.683 4.278 -6.568 1.00 88.81 101 GLU A O 1
ATOM 808 N N . LEU A 1 102 ? 9.488 2.819 -8.260 1.00 87.88 102 LEU A N 1
ATOM 809 C CA . LEU A 1 102 ? 8.050 3.035 -8.471 1.00 87.88 102 LEU A CA 1
ATOM 810 C C . LEU A 1 102 ? 7.228 2.670 -7.228 1.00 87.88 102 LEU A C 1
ATOM 812 O O . LEU A 1 102 ? 6.375 3.445 -6.798 1.00 87.88 102 LEU A O 1
ATOM 816 N N . ARG A 1 103 ? 7.534 1.530 -6.597 1.00 87.94 103 ARG A N 1
ATOM 817 C CA . ARG A 1 103 ? 6.914 1.115 -5.328 1.00 87.94 103 ARG A CA 1
ATOM 818 C C . ARG A 1 103 ? 7.171 2.123 -4.212 1.00 87.94 103 ARG A C 1
ATOM 820 O O . ARG A 1 103 ? 6.254 2.427 -3.463 1.00 87.94 103 ARG A O 1
ATOM 827 N N . ALA A 1 104 ? 8.395 2.639 -4.101 1.00 87.88 104 ALA A N 1
ATOM 828 C CA . ALA A 1 104 ? 8.757 3.606 -3.068 1.00 87.88 104 ALA A CA 1
ATOM 829 C C . ALA A 1 104 ? 8.145 4.996 -3.312 1.00 87.88 104 ALA A C 1
ATOM 831 O O . ALA A 1 104 ? 7.766 5.661 -2.354 1.00 87.88 104 ALA A O 1
ATOM 832 N N . LYS A 1 105 ? 8.035 5.431 -4.574 1.00 88.19 105 LYS A N 1
ATOM 833 C CA . LYS A 1 105 ? 7.441 6.724 -4.949 1.00 88.19 105 LYS A CA 1
ATOM 834 C C . LYS A 1 105 ? 5.933 6.759 -4.720 1.00 88.19 105 LYS A C 1
ATOM 836 O O . LYS A 1 105 ? 5.431 7.735 -4.176 1.00 88.19 105 LYS A O 1
ATOM 841 N N . HIS A 1 106 ? 5.228 5.705 -5.130 1.00 83.88 106 HIS A N 1
ATOM 842 C CA . HIS A 1 106 ? 3.760 5.666 -5.114 1.00 83.88 106 HIS A CA 1
ATOM 843 C C . HIS A 1 106 ? 3.180 4.918 -3.901 1.00 83.88 106 HIS A C 1
ATOM 845 O O . HIS A 1 106 ? 1.968 4.920 -3.707 1.00 83.88 106 HIS A O 1
ATOM 851 N N . ASP A 1 107 ? 4.013 4.282 -3.070 1.00 83.19 107 ASP A N 1
ATOM 852 C CA . ASP A 1 107 ? 3.597 3.425 -1.941 1.00 83.19 107 ASP A CA 1
ATOM 853 C C . ASP A 1 107 ? 2.536 2.377 -2.344 1.00 83.19 107 ASP A C 1
ATOM 855 O O . ASP A 1 107 ? 1.552 2.120 -1.645 1.00 83.19 107 ASP A O 1
ATOM 859 N N . VAL A 1 108 ? 2.726 1.783 -3.527 1.00 85.94 108 VAL A N 1
ATOM 860 C CA . VAL A 1 108 ? 1.864 0.730 -4.082 1.00 85.94 108 VAL A CA 1
ATOM 861 C C . VAL A 1 108 ? 2.598 -0.602 -4.122 1.00 85.94 108 VAL A C 1
ATOM 863 O O . VAL A 1 108 ? 3.798 -0.682 -4.398 1.00 85.94 108 VAL A O 1
ATOM 866 N N . LEU A 1 109 ? 1.864 -1.687 -3.894 1.00 84.31 109 LEU A N 1
ATOM 867 C CA . LEU A 1 109 ? 2.371 -3.040 -4.060 1.00 84.31 109 LEU A CA 1
ATOM 868 C C . LEU A 1 109 ? 2.140 -3.492 -5.504 1.00 84.31 109 LEU A C 1
ATOM 870 O O . LEU A 1 109 ? 1.007 -3.723 -5.916 1.00 84.31 109 LEU A O 1
ATOM 874 N N . ILE A 1 110 ? 3.228 -3.649 -6.255 1.00 85.50 110 ILE A N 1
ATOM 875 C CA . ILE A 1 110 ? 3.197 -4.152 -7.635 1.00 85.50 110 ILE A CA 1
ATOM 876 C C . ILE A 1 110 ? 3.455 -5.657 -7.615 1.00 85.50 110 ILE A C 1
ATOM 878 O O . ILE A 1 110 ? 4.548 -6.077 -7.232 1.00 85.50 110 ILE A O 1
ATOM 882 N N . ALA A 1 111 ? 2.505 -6.477 -8.040 1.00 84.00 111 ALA A N 1
ATOM 883 C CA . ALA A 1 111 ? 2.677 -7.914 -8.194 1.00 84.00 111 ALA A CA 1
ATOM 884 C C . ALA A 1 111 ? 2.686 -8.283 -9.682 1.00 84.00 111 ALA A C 1
ATOM 886 O O . ALA A 1 111 ? 1.723 -8.056 -10.413 1.00 84.00 111 ALA A O 1
ATOM 887 N N . PHE A 1 112 ? 3.819 -8.841 -10.111 1.00 82.25 112 PHE A N 1
ATOM 888 C CA . PHE A 1 112 ? 4.009 -9.370 -11.457 1.00 82.25 112 PHE A CA 1
ATOM 889 C C . PHE A 1 112 ? 3.573 -10.838 -11.502 1.00 82.25 112 PHE A C 1
ATOM 891 O O . PHE A 1 112 ? 3.865 -11.569 -10.544 1.00 82.25 112 PHE A O 1
ATOM 898 N N . PRO A 1 113 ? 2.955 -11.289 -12.604 1.00 78.25 113 PRO A N 1
ATOM 899 C CA . PRO A 1 113 ? 2.577 -12.682 -12.773 1.00 78.25 113 PRO A CA 1
ATOM 900 C C . PRO A 1 113 ? 3.861 -13.515 -12.892 1.00 78.25 113 PRO A C 1
ATOM 902 O O . PRO A 1 113 ? 4.674 -13.328 -13.795 1.00 78.25 113 PRO A O 1
ATOM 905 N N . ARG A 1 114 ? 4.109 -14.388 -11.907 1.00 67.12 114 ARG A N 1
ATOM 906 C CA . ARG A 1 114 ? 5.258 -15.321 -11.887 1.00 67.12 114 ARG A CA 1
ATOM 907 C C . ARG A 1 114 ? 4.853 -16.766 -12.160 1.00 67.12 114 ARG A C 1
ATOM 909 O O . ARG A 1 114 ? 5.724 -17.597 -12.403 1.00 67.12 114 ARG A O 1
ATOM 916 N N . SER A 1 115 ? 3.562 -17.064 -12.065 1.00 56.16 115 SER A N 1
ATOM 917 C CA . SER A 1 115 ? 3.028 -18.416 -12.159 1.00 56.16 115 SER A CA 1
ATOM 918 C C . SER A 1 115 ? 2.368 -18.640 -13.508 1.00 56.16 115 SER A C 1
ATOM 920 O O . SER A 1 115 ? 1.665 -17.779 -14.017 1.00 56.16 115 SER A O 1
ATOM 922 N N . SER A 1 116 ? 2.525 -19.852 -14.027 1.00 55.69 116 SER A N 1
ATOM 923 C CA . SER A 1 116 ? 1.900 -20.363 -15.252 1.00 55.69 116 SER A CA 1
ATOM 924 C C . SER A 1 116 ? 0.362 -20.425 -15.227 1.00 55.69 116 SER A C 1
ATOM 926 O O . SER A 1 116 ? -0.231 -20.793 -16.235 1.00 55.69 116 SER A O 1
ATOM 928 N N . ASN A 1 117 ? -0.276 -20.097 -14.097 1.00 60.31 117 ASN A N 1
ATOM 929 C CA . ASN A 1 117 ? -1.734 -20.085 -13.922 1.00 60.31 117 ASN A CA 1
ATOM 930 C C . ASN A 1 117 ? -2.368 -18.691 -14.073 1.00 60.31 117 ASN A C 1
ATOM 932 O O . ASN A 1 117 ? -3.587 -18.616 -14.203 1.00 60.31 117 ASN A O 1
ATOM 936 N N . ASP A 1 118 ? -1.579 -17.613 -14.050 1.00 61.97 118 ASP A N 1
ATOM 937 C CA . ASP A 1 118 ? -2.069 -16.254 -14.298 1.00 61.97 118 ASP A CA 1
ATOM 938 C C . ASP A 1 118 ? -1.790 -15.870 -15.760 1.00 61.97 118 ASP A C 1
ATOM 940 O O . ASP A 1 118 ? -0.796 -16.344 -16.325 1.00 61.97 118 ASP A O 1
ATOM 944 N N . PRO A 1 119 ? -2.622 -15.015 -16.391 1.00 64.50 119 PRO A N 1
ATOM 945 C CA . PRO A 1 119 ? -2.278 -14.456 -17.688 1.00 64.50 119 PRO A CA 1
ATOM 946 C C . PRO A 1 119 ? -0.888 -13.808 -17.584 1.00 64.50 119 PRO A C 1
ATOM 948 O O . PRO A 1 119 ? -0.679 -12.959 -16.709 1.00 64.50 119 PRO A O 1
ATOM 951 N N . PRO A 1 120 ? 0.077 -14.215 -18.430 1.00 67.50 120 PRO A N 1
ATOM 952 C CA . PRO A 1 120 ? 1.474 -13.794 -18.309 1.00 67.50 120 PRO A CA 1
ATOM 953 C C . PRO A 1 120 ? 1.654 -12.284 -18.491 1.00 67.50 120 PRO A C 1
ATOM 955 O O . PRO A 1 120 ? 2.705 -11.753 -18.132 1.00 67.50 120 PRO A O 1
ATOM 958 N N . ASP A 1 121 ? 0.619 -11.618 -19.002 1.00 76.81 121 ASP A N 1
ATOM 959 C CA . ASP A 1 121 ? 0.595 -10.210 -19.362 1.00 76.81 121 ASP A CA 1
ATOM 960 C C . ASP A 1 121 ? -0.113 -9.337 -18.303 1.00 76.81 121 ASP A C 1
ATOM 962 O O . ASP A 1 121 ? -0.083 -8.116 -18.373 1.00 76.81 121 ASP A O 1
ATOM 966 N N . THR A 1 122 ? -0.714 -9.904 -17.249 1.00 81.56 122 THR A N 1
ATOM 967 C CA . THR A 1 122 ? -1.470 -9.095 -16.272 1.00 81.56 122 THR A CA 1
ATOM 968 C C . THR A 1 122 ? -0.638 -8.698 -15.053 1.00 81.56 122 THR A C 1
ATOM 970 O O . THR A 1 122 ? -0.322 -9.529 -14.201 1.00 81.56 122 THR A O 1
ATOM 973 N N . ILE A 1 123 ? -0.362 -7.400 -14.899 1.00 84.31 123 ILE A N 1
ATOM 974 C CA . ILE A 1 123 ? 0.241 -6.827 -13.687 1.00 84.31 123 ILE A CA 1
ATOM 975 C C . ILE A 1 123 ? -0.868 -6.375 -12.736 1.00 84.31 123 ILE A C 1
ATOM 977 O O . ILE A 1 123 ? -1.853 -5.756 -13.139 1.00 84.31 123 ILE A O 1
ATOM 981 N N . THR A 1 124 ? -0.687 -6.647 -11.444 1.00 86.44 124 THR A N 1
ATOM 982 C CA . THR A 1 124 ? -1.625 -6.230 -10.396 1.00 86.44 124 THR A CA 1
ATOM 983 C C . THR A 1 124 ? -0.997 -5.185 -9.476 1.00 86.44 124 THR A C 1
ATOM 985 O O . THR A 1 124 ? 0.086 -5.381 -8.925 1.00 86.44 124 THR A O 1
ATOM 988 N N . LEU A 1 125 ? -1.684 -4.059 -9.300 1.00 87.25 125 LEU A N 1
ATOM 989 C CA . LEU A 1 125 ? -1.347 -2.994 -8.360 1.00 87.25 125 LEU A CA 1
ATOM 990 C C . LEU A 1 125 ? -2.302 -3.078 -7.177 1.00 87.25 125 LEU A C 1
ATOM 992 O O . LEU A 1 125 ? -3.509 -3.180 -7.366 1.00 87.25 125 LEU A O 1
ATOM 996 N N . THR A 1 126 ? -1.773 -3.036 -5.959 1.00 85.94 126 THR A N 1
ATOM 997 C CA . THR A 1 126 ? -2.577 -2.932 -4.736 1.00 85.94 126 THR A CA 1
ATOM 998 C C . THR A 1 126 ? -2.152 -1.689 -3.969 1.00 85.94 126 THR A C 1
ATOM 1000 O O . THR A 1 126 ? -0.967 -1.539 -3.664 1.00 85.94 126 THR A O 1
ATOM 1003 N N . GLY A 1 127 ? -3.086 -0.793 -3.664 1.00 85.56 127 GLY A N 1
ATOM 1004 C CA . GLY A 1 127 ? -2.779 0.458 -2.974 1.00 85.56 127 GLY A CA 1
ATOM 1005 C C . GLY A 1 127 ? -3.959 1.422 -2.932 1.00 85.56 127 GLY A C 1
ATOM 1006 O O . GLY A 1 127 ? -5.103 1.031 -3.132 1.00 85.56 127 GLY A O 1
ATOM 1007 N N . TYR A 1 128 ? -3.676 2.697 -2.665 1.00 83.94 128 TYR A N 1
ATOM 1008 C CA . TYR A 1 128 ? -4.670 3.764 -2.796 1.00 83.94 128 TYR A CA 1
ATOM 1009 C C . TYR A 1 128 ? -5.034 3.981 -4.263 1.00 83.94 128 TYR A C 1
ATOM 1011 O O . TYR A 1 128 ? -4.147 4.015 -5.114 1.00 83.94 128 TYR A O 1
ATOM 1019 N N . GLU A 1 129 ? -6.314 4.216 -4.556 1.00 81.75 129 GLU A N 1
ATOM 1020 C CA . GLU A 1 129 ? -6.792 4.414 -5.930 1.00 81.75 129 GLU A CA 1
ATOM 1021 C C . GLU A 1 129 ? -6.023 5.524 -6.671 1.00 81.75 129 GLU A C 1
ATOM 1023 O O . GLU A 1 129 ? -5.595 5.323 -7.809 1.00 81.75 129 GLU A O 1
ATOM 1028 N N . ALA A 1 130 ? -5.788 6.667 -6.015 1.00 84.62 130 ALA A N 1
ATOM 1029 C CA . ALA A 1 130 ? -5.044 7.789 -6.593 1.00 84.62 130 ALA A CA 1
ATOM 1030 C C . ALA A 1 130 ? -3.600 7.403 -6.961 1.00 84.62 130 ALA A C 1
ATOM 1032 O O . ALA A 1 130 ? -3.142 7.680 -8.069 1.00 84.62 130 ALA A O 1
ATOM 1033 N N . ASN A 1 131 ? -2.913 6.690 -6.066 1.00 86.12 131 ASN A N 1
ATOM 1034 C CA . ASN A 1 131 ? -1.532 6.263 -6.282 1.00 86.12 131 ASN A CA 1
ATOM 1035 C C . ASN A 1 131 ? -1.441 5.141 -7.323 1.00 86.12 131 ASN A C 1
ATOM 1037 O O . ASN A 1 131 ? -0.503 5.103 -8.114 1.00 86.12 131 ASN A O 1
ATOM 1041 N N . CYS A 1 132 ? -2.420 4.233 -7.362 1.00 84.75 132 CYS A N 1
ATOM 1042 C CA . CYS A 1 132 ? -2.497 3.194 -8.385 1.00 84.75 132 CYS A CA 1
ATOM 1043 C C . CYS A 1 132 ? -2.684 3.793 -9.782 1.00 84.75 132 CYS A C 1
ATOM 1045 O O . CYS A 1 132 ? -2.052 3.316 -10.720 1.00 84.75 132 CYS A O 1
ATOM 1047 N N . LYS A 1 133 ? -3.506 4.843 -9.923 1.00 87.25 133 LYS A N 1
ATOM 1048 C CA . LYS A 1 133 ? -3.670 5.567 -11.195 1.00 87.25 133 LYS A CA 1
ATOM 1049 C C . LYS A 1 133 ?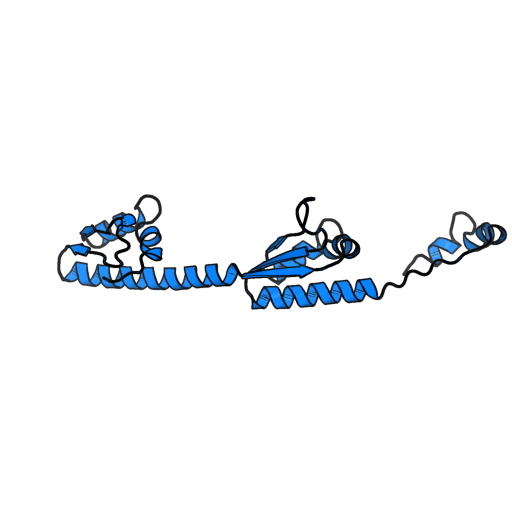 -2.374 6.257 -11.623 1.00 87.25 133 LYS A C 1
ATOM 1051 O O . LYS A 1 133 ? -1.936 6.036 -12.745 1.00 87.25 133 LYS A O 1
ATOM 1056 N N . ALA A 1 134 ? -1.724 6.991 -10.718 1.00 89.69 134 ALA A N 1
ATOM 1057 C CA . ALA A 1 134 ? -0.446 7.649 -11.007 1.00 89.69 134 ALA A CA 1
ATOM 1058 C C . ALA A 1 134 ? 0.656 6.641 -11.389 1.00 89.69 134 ALA A C 1
ATOM 1060 O O . ALA A 1 134 ? 1.375 6.828 -12.368 1.00 89.69 134 ALA A O 1
ATOM 1061 N N . CYS A 1 135 ? 0.747 5.521 -10.663 1.00 88.06 135 CYS A N 1
ATOM 1062 C CA . CYS A 1 135 ? 1.701 4.459 -10.973 1.00 88.06 135 CYS A CA 1
ATOM 1063 C C . CYS A 1 135 ? 1.406 3.801 -12.328 1.00 88.06 135 CYS A C 1
ATOM 1065 O O . CYS A 1 135 ? 2.337 3.514 -13.078 1.00 88.06 135 CYS A O 1
ATOM 1067 N N . LYS A 1 136 ? 0.127 3.593 -12.663 1.00 87.56 136 LYS A N 1
ATOM 1068 C CA . LYS A 1 136 ? -0.282 3.062 -13.966 1.00 87.56 136 LYS A CA 1
ATOM 1069 C C . LYS A 1 136 ? 0.143 3.990 -15.109 1.00 87.56 136 LYS A C 1
ATOM 1071 O O . LYS A 1 136 ? 0.738 3.504 -16.064 1.00 87.56 136 LYS A O 1
ATOM 1076 N N . GLU A 1 137 ? -0.101 5.295 -14.995 1.00 89.44 137 GLU A N 1
ATOM 1077 C CA . GLU A 1 137 ? 0.305 6.277 -16.013 1.00 89.44 137 GLU A CA 1
ATOM 1078 C C . GLU A 1 137 ? 1.829 6.306 -16.216 1.00 89.44 137 GLU A C 1
ATOM 1080 O O . GLU A 1 137 ? 2.302 6.289 -17.351 1.00 89.44 137 GLU A O 1
ATOM 1085 N N . GLU A 1 138 ? 2.619 6.272 -15.135 1.00 87.94 138 GLU A N 1
ATOM 1086 C CA . GLU A 1 138 ? 4.084 6.192 -15.245 1.00 87.94 138 GLU A CA 1
ATOM 1087 C C . GLU A 1 138 ? 4.552 4.886 -15.906 1.00 87.94 138 GLU A C 1
ATOM 1089 O O . GLU A 1 138 ? 5.485 4.894 -16.711 1.00 87.94 138 GLU A O 1
ATOM 1094 N N . MET A 1 139 ? 3.909 3.755 -15.600 1.00 86.12 139 MET A N 1
ATOM 1095 C CA . MET A 1 139 ? 4.231 2.475 -16.236 1.00 86.12 139 MET A CA 1
ATOM 1096 C C . MET A 1 139 ? 3.874 2.479 -17.727 1.00 86.12 139 MET A C 1
ATOM 1098 O O . MET A 1 139 ? 4.674 2.007 -18.534 1.00 86.12 139 MET A O 1
ATOM 1102 N N . GLU A 1 140 ? 2.729 3.048 -18.108 1.00 86.62 140 GLU A N 1
ATOM 1103 C CA . GLU A 1 140 ? 2.325 3.224 -19.509 1.00 86.62 140 GLU A CA 1
ATOM 1104 C C . GLU A 1 140 ? 3.282 4.148 -20.273 1.00 86.62 140 GLU A C 1
ATOM 1106 O O . GLU A 1 140 ? 3.628 3.847 -21.415 1.00 86.62 140 GLU A O 1
ATOM 1111 N N . ALA A 1 141 ? 3.794 5.209 -19.641 1.00 88.19 141 ALA A N 1
ATOM 1112 C CA . ALA A 1 141 ? 4.804 6.079 -20.244 1.00 88.19 141 ALA A CA 1
ATOM 1113 C C . ALA A 1 141 ? 6.109 5.320 -20.553 1.00 88.19 141 ALA A C 1
ATOM 1115 O O . ALA A 1 141 ? 6.628 5.409 -21.667 1.00 88.19 141 ALA A O 1
ATOM 1116 N N . ILE A 1 142 ? 6.598 4.503 -19.610 1.00 84.38 142 ILE A N 1
ATOM 1117 C CA . ILE A 1 142 ? 7.792 3.659 -19.808 1.00 84.38 142 ILE A CA 1
ATOM 1118 C C . ILE A 1 142 ? 7.562 2.632 -20.929 1.00 84.38 142 ILE A C 1
ATOM 1120 O O . ILE A 1 142 ? 8.470 2.351 -21.716 1.00 84.38 142 ILE A O 1
ATOM 1124 N N . ILE A 1 143 ? 6.355 2.064 -21.020 1.00 84.25 143 ILE A N 1
ATOM 1125 C CA . ILE A 1 143 ? 5.989 1.146 -22.107 1.00 84.25 143 ILE A CA 1
ATOM 1126 C C . ILE A 1 143 ? 5.956 1.888 -23.449 1.00 84.25 143 ILE A C 1
ATOM 1128 O O . ILE A 1 143 ? 6.486 1.373 -24.430 1.00 84.25 143 ILE A O 1
ATOM 1132 N N . GLY A 1 144 ? 5.396 3.099 -23.502 1.00 81.88 144 GLY A N 1
ATOM 1133 C CA . GLY A 1 144 ? 5.371 3.931 -24.707 1.00 81.88 144 GLY A CA 1
ATOM 1134 C C . GLY A 1 144 ? 6.773 4.275 -25.218 1.00 81.88 144 GLY A C 1
ATOM 1135 O O . GLY A 1 144 ? 7.046 4.171 -26.414 1.00 81.88 144 GLY A O 1
ATOM 1136 N N . GLU A 1 145 ? 7.707 4.591 -24.316 1.00 80.50 145 GLU A N 1
ATOM 1137 C CA . GLU A 1 145 ? 9.124 4.750 -24.669 1.00 80.50 145 GLU A CA 1
ATOM 1138 C C . GLU A 1 145 ? 9.722 3.454 -25.232 1.00 80.50 145 GLU A C 1
ATOM 1140 O O . GLU A 1 145 ? 10.476 3.484 -26.206 1.00 80.50 145 GLU A O 1
ATOM 1145 N N . ALA A 1 146 ? 9.371 2.303 -24.653 1.00 74.94 146 ALA A N 1
ATOM 1146 C CA . ALA A 1 146 ? 9.849 1.007 -25.119 1.00 74.94 146 ALA A CA 1
ATOM 1147 C C . ALA A 1 146 ? 9.253 0.598 -26.478 1.00 74.94 146 ALA A C 1
ATOM 1149 O O . ALA A 1 146 ? 9.944 -0.038 -27.268 1.00 74.94 146 ALA A O 1
ATOM 1150 N N . GLN A 1 147 ? 8.014 0.990 -26.784 1.00 72.56 147 GLN A N 1
ATOM 1151 C CA . GLN A 1 147 ? 7.403 0.812 -28.108 1.00 72.56 147 GLN A CA 1
ATOM 1152 C C . GLN A 1 147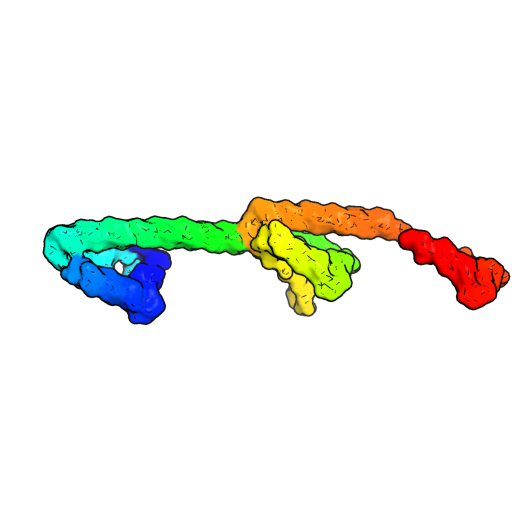 ? 8.081 1.666 -29.185 1.00 72.56 147 GLN A C 1
ATOM 1154 O O . GLN A 1 147 ? 8.170 1.252 -30.338 1.00 72.56 147 GLN A O 1
ATOM 1159 N N . SER A 1 148 ? 8.591 2.842 -28.811 1.00 70.69 148 SER A N 1
ATOM 1160 C CA . SER A 1 148 ? 9.308 3.744 -29.721 1.00 70.69 148 SER A CA 1
ATOM 1161 C C . SER A 1 148 ? 10.682 3.205 -30.155 1.00 70.69 148 SER A C 1
ATOM 1163 O O . SER A 1 148 ? 11.234 3.644 -31.166 1.00 70.69 148 SER A O 1
ATOM 1165 N N . LEU A 1 149 ? 11.242 2.223 -29.435 1.00 65.88 149 LEU A N 1
ATOM 1166 C CA . LEU A 1 149 ? 12.500 1.567 -29.802 1.00 65.88 149 LEU A CA 1
ATOM 1167 C C . LEU A 1 149 ? 12.305 0.653 -31.023 1.00 65.88 149 LEU A C 1
ATOM 1169 O O . LEU A 1 149 ? 12.175 -0.565 -30.919 1.00 65.88 149 LEU A O 1
ATOM 1173 N N . PHE A 1 150 ? 12.318 1.253 -32.209 1.00 57.41 150 PHE A N 1
ATOM 1174 C CA . PHE A 1 150 ? 12.294 0.538 -33.477 1.00 57.41 150 PHE A CA 1
ATOM 1175 C C . PHE A 1 150 ? 13.636 -0.168 -33.722 1.00 57.41 150 PHE A C 1
ATOM 1177 O O . PHE A 1 150 ? 14.668 0.476 -33.919 1.00 57.41 150 PHE A O 1
ATOM 1184 N N . THR A 1 151 ? 13.624 -1.503 -33.731 1.00 58.53 151 THR A N 1
ATOM 1185 C CA . THR A 1 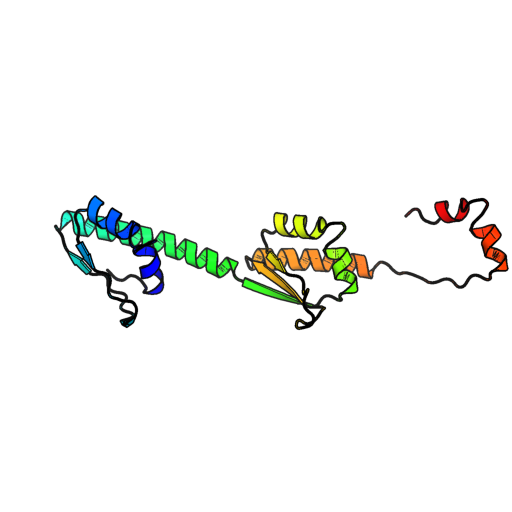151 ? 14.785 -2.314 -34.122 1.00 58.53 151 THR A CA 1
ATOM 1186 C C . THR A 1 151 ? 14.629 -2.714 -35.583 1.00 58.53 151 THR A C 1
ATOM 1188 O O . THR A 1 151 ? 13.717 -3.461 -35.928 1.00 58.53 151 THR A O 1
ATOM 1191 N N . GLN A 1 152 ? 15.513 -2.216 -36.447 1.00 63.31 152 GLN A N 1
ATOM 1192 C CA . GLN A 1 152 ? 15.551 -2.611 -37.852 1.00 63.31 152 GLN A CA 1
ATOM 1193 C C . GLN A 1 152 ? 16.673 -3.618 -38.087 1.00 63.31 152 GLN A C 1
ATOM 1195 O O . GLN A 1 152 ? 17.848 -3.311 -37.878 1.00 63.31 152 GLN A O 1
ATOM 1200 N N . GLU A 1 153 ? 16.319 -4.808 -38.566 1.00 62.69 153 GLU A N 1
ATOM 1201 C CA . GLU A 1 153 ? 17.299 -5.777 -39.045 1.00 62.69 153 GLU A CA 1
ATOM 1202 C C . GLU A 1 153 ? 17.771 -5.387 -40.450 1.00 62.69 153 GLU A C 1
ATOM 1204 O O . GLU A 1 153 ? 16.970 -5.189 -41.366 1.00 62.69 153 GLU A O 1
ATOM 1209 N N . ILE A 1 154 ? 19.089 -5.265 -40.623 1.00 74.94 154 ILE A N 1
ATOM 1210 C CA . ILE A 1 154 ? 19.716 -5.041 -41.927 1.00 74.94 154 ILE A CA 1
ATOM 1211 C C . ILE A 1 154 ? 20.407 -6.321 -42.391 1.00 74.94 154 ILE A C 1
ATOM 1213 O O . ILE A 1 154 ? 21.278 -6.866 -41.713 1.00 74.94 154 ILE A O 1
ATOM 1217 N N . PHE A 1 155 ? 20.045 -6.790 -43.582 1.00 66.19 155 PHE A N 1
ATOM 121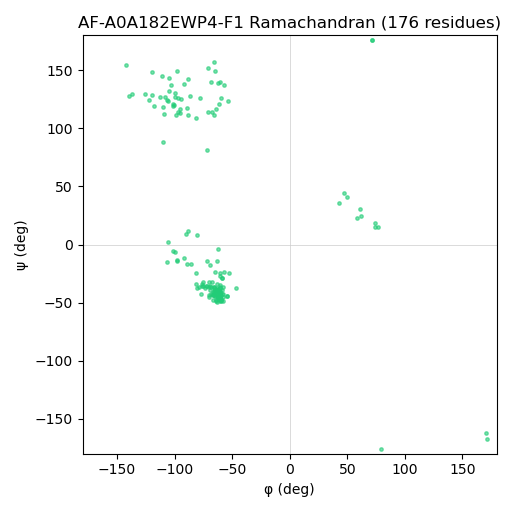8 C CA . PHE A 1 155 ? 20.744 -7.889 -44.237 1.00 66.19 155 PHE A CA 1
ATOM 1219 C C . PHE A 1 155 ? 21.995 -7.339 -44.925 1.00 66.19 155 PHE A C 1
ATOM 1221 O O . PHE A 1 155 ? 21.912 -6.609 -45.911 1.00 66.19 155 PHE A O 1
ATOM 1228 N N . LEU A 1 156 ? 23.166 -7.665 -44.376 1.00 72.19 156 LEU A N 1
ATOM 1229 C CA . LEU A 1 156 ? 24.466 -7.303 -44.937 1.00 72.19 156 LEU A CA 1
ATOM 1230 C C . LEU A 1 156 ? 25.135 -8.548 -45.513 1.00 72.19 156 LEU A C 1
ATOM 1232 O O . LEU A 1 156 ? 25.301 -9.544 -44.813 1.00 72.19 156 LEU A O 1
ATOM 1236 N N . ASP A 1 157 ? 25.554 -8.465 -46.774 1.00 72.88 157 ASP A N 1
ATOM 1237 C CA . ASP A 1 157 ? 26.334 -9.515 -47.423 1.00 72.88 157 ASP A CA 1
ATOM 1238 C C . ASP A 1 157 ? 27.684 -9.708 -46.706 1.00 72.88 157 ASP A C 1
ATOM 1240 O O . ASP A 1 157 ? 28.353 -8.737 -46.316 1.00 72.88 157 ASP A O 1
ATOM 1244 N N . ALA A 1 158 ? 28.092 -10.971 -46.547 1.00 74.00 158 ALA A N 1
ATOM 1245 C CA . ALA A 1 158 ? 29.268 -11.367 -45.778 1.00 74.00 158 ALA A CA 1
ATOM 1246 C C . ALA A 1 158 ? 30.572 -10.719 -46.261 1.00 74.00 158 ALA A C 1
ATOM 1248 O O . ALA A 1 158 ? 31.513 -10.525 -45.484 1.00 74.00 158 ALA A O 1
ATOM 1249 N N . THR A 1 159 ? 30.594 -10.309 -47.526 1.00 76.31 159 THR A N 1
ATOM 1250 C CA . THR A 1 159 ? 31.697 -9.595 -48.167 1.00 76.31 159 THR A CA 1
ATOM 1251 C C . THR A 1 159 ? 32.030 -8.267 -47.467 1.00 76.31 159 THR A C 1
ATOM 1253 O O . THR A 1 159 ? 33.186 -7.839 -47.448 1.00 76.31 159 THR A O 1
ATOM 1256 N N . PHE A 1 160 ? 31.047 -7.619 -46.832 1.00 73.19 160 PHE A N 1
ATOM 1257 C CA . PHE A 1 160 ? 31.221 -6.310 -46.196 1.00 73.19 160 PHE A CA 1
ATOM 1258 C C . PHE A 1 160 ? 31.471 -6.379 -44.681 1.00 73.19 160 PHE A C 1
ATOM 1260 O O . PHE A 1 160 ? 31.955 -5.396 -44.110 1.00 73.19 160 PHE A O 1
ATOM 1267 N N . HIS A 1 161 ? 31.244 -7.524 -44.020 1.00 71.50 161 HIS A N 1
ATOM 1268 C CA . HIS A 1 161 ? 31.479 -7.684 -42.575 1.00 71.50 161 HIS A CA 1
ATOM 1269 C C . HIS A 1 161 ? 32.906 -7.319 -42.122 1.00 71.50 161 HIS A C 1
ATOM 1271 O O . HIS A 1 161 ? 33.034 -6.586 -41.138 1.00 71.50 161 HIS A O 1
ATOM 1277 N N . PRO A 1 162 ? 33.996 -7.720 -42.814 1.00 71.50 162 PRO A N 1
ATOM 1278 C CA . PRO A 1 162 ? 35.356 -7.395 -42.370 1.00 71.50 162 PRO A CA 1
ATOM 1279 C C . PRO A 1 162 ? 35.634 -5.886 -42.367 1.00 71.50 162 PRO A C 1
ATOM 1281 O O . PRO A 1 162 ? 36.347 -5.373 -41.500 1.00 71.50 162 PRO A O 1
ATOM 1284 N N . ARG A 1 163 ? 35.042 -5.160 -43.325 1.00 73.00 163 ARG A N 1
ATOM 1285 C CA . ARG A 1 163 ? 35.220 -3.712 -43.496 1.00 73.00 163 ARG A CA 1
ATOM 1286 C C . ARG A 1 163 ? 34.335 -2.906 -42.538 1.00 73.00 163 ARG A C 1
ATOM 1288 O O . ARG A 1 163 ? 34.774 -1.869 -42.042 1.00 73.00 163 ARG A O 1
ATOM 1295 N N . LEU A 1 164 ? 33.142 -3.416 -42.227 1.00 71.69 164 LEU A N 1
ATOM 1296 C CA . LEU A 1 164 ? 32.177 -2.799 -41.311 1.00 71.69 164 LEU A CA 1
ATOM 1297 C C . LEU A 1 164 ? 32.535 -3.034 -39.828 1.00 71.69 164 LEU A C 1
ATOM 1299 O O . LEU A 1 164 ? 32.411 -2.126 -39.012 1.00 71.69 164 LEU A O 1
ATOM 1303 N N . ILE A 1 165 ? 33.066 -4.213 -39.480 1.00 77.00 165 ILE A N 1
ATOM 1304 C CA . ILE A 1 165 ? 33.519 -4.558 -38.118 1.00 77.00 165 ILE A CA 1
ATOM 1305 C C . ILE A 1 165 ? 34.884 -3.909 -37.815 1.00 77.00 165 ILE A C 1
ATOM 1307 O O . ILE A 1 165 ? 35.093 -3.335 -36.737 1.00 77.00 165 ILE A O 1
ATOM 1311 N N . GLY A 1 166 ? 35.811 -3.948 -38.780 1.00 76.31 166 GLY A N 1
ATOM 1312 C CA . GLY A 1 166 ? 37.182 -3.450 -38.645 1.00 76.31 166 GLY A CA 1
ATOM 1313 C C . GLY A 1 166 ? 38.071 -4.311 -37.731 1.00 76.31 166 GLY A C 1
ATOM 1314 O O . GLY A 1 166 ? 37.632 -5.271 -37.097 1.00 76.31 166 GLY A O 1
ATOM 1315 N N . GLN A 1 167 ? 39.358 -3.962 -37.626 1.00 73.06 167 GLN A N 1
ATOM 1316 C CA . GLN A 1 167 ? 40.326 -4.722 -36.821 1.00 73.06 167 GLN A CA 1
ATOM 1317 C C . GLN A 1 167 ? 39.949 -4.684 -35.325 1.00 73.06 167 GLN A C 1
ATOM 1319 O O . GLN A 1 167 ? 39.966 -3.614 -34.703 1.00 73.06 167 GLN A O 1
ATOM 1324 N N . LYS A 1 168 ? 39.636 -5.862 -34.758 1.00 72.19 168 LYS A N 1
ATOM 1325 C CA . LYS A 1 168 ? 39.116 -6.074 -33.389 1.00 72.19 168 LYS A CA 1
ATOM 1326 C C . LYS A 1 168 ? 37.763 -5.391 -33.094 1.00 72.19 168 LYS A C 1
ATOM 1328 O O . LYS A 1 168 ? 37.516 -4.999 -31.955 1.00 72.19 168 LYS A O 1
ATOM 1333 N N . GLY A 1 169 ? 36.889 -5.219 -34.092 1.00 70.75 169 GLY A N 1
ATOM 1334 C CA . GLY A 1 169 ? 35.538 -4.674 -33.865 1.00 70.75 169 GLY A CA 1
ATOM 1335 C C . GLY A 1 169 ? 35.490 -3.171 -33.583 1.00 70.75 169 GLY A C 1
ATOM 1336 O O . GLY A 1 169 ? 34.509 -2.671 -33.035 1.00 70.75 169 GLY A O 1
ATOM 1337 N N . ARG A 1 170 ? 36.557 -2.437 -33.926 1.00 73.50 170 ARG A N 1
ATOM 1338 C CA . ARG A 1 170 ? 36.682 -0.995 -33.661 1.00 73.50 170 ARG A CA 1
ATOM 1339 C C . ARG A 1 170 ? 35.600 -0.148 -34.325 1.00 73.50 170 ARG A C 1
ATOM 1341 O O . ARG A 1 170 ? 35.189 0.841 -33.730 1.00 73.50 170 ARG A O 1
ATOM 1348 N N . ASN A 1 171 ? 35.167 -0.502 -35.534 1.00 70.00 171 ASN A N 1
ATOM 1349 C CA . ASN A 1 171 ? 34.153 0.272 -36.251 1.00 70.00 171 ASN A CA 1
ATOM 1350 C C . ASN A 1 171 ? 32.747 -0.063 -35.744 1.00 70.00 171 ASN A C 1
ATOM 1352 O O . ASN A 1 171 ? 31.958 0.850 -35.533 1.00 70.00 171 ASN A O 1
ATOM 1356 N N . LEU A 1 172 ? 32.480 -1.330 -35.410 1.00 71.56 172 LEU A N 1
ATOM 1357 C CA . LEU A 1 172 ? 31.205 -1.741 -34.815 1.00 71.56 172 LEU A CA 1
ATOM 1358 C C . LEU A 1 172 ? 30.968 -1.084 -33.443 1.00 71.56 172 LEU A C 1
ATOM 1360 O O . LEU A 1 172 ? 29.878 -0.598 -33.174 1.00 71.56 172 LEU A O 1
ATOM 1364 N N . LYS A 1 173 ? 32.015 -0.974 -32.611 1.00 63.22 173 LYS A N 1
ATOM 1365 C CA . LYS A 1 173 ? 31.936 -0.298 -31.302 1.00 63.22 173 LYS A CA 1
ATOM 1366 C C . LYS A 1 173 ? 31.652 1.204 -31.383 1.00 63.22 173 LYS A C 1
ATOM 1368 O O . LYS A 1 173 ? 31.167 1.770 -30.414 1.00 63.22 173 LYS A O 1
ATOM 1373 N N . LYS A 1 174 ? 31.977 1.857 -32.506 1.00 64.12 174 LYS A N 1
ATOM 1374 C CA . LYS A 1 174 ? 31.617 3.267 -32.734 1.00 64.12 174 LYS A CA 1
ATOM 1375 C C . LYS A 1 174 ? 30.141 3.429 -33.080 1.00 64.12 174 LYS A C 1
ATOM 1377 O O . LYS A 1 174 ? 29.562 4.449 -32.746 1.00 64.12 174 LYS A O 1
ATOM 1382 N N . VAL A 1 175 ? 29.564 2.435 -33.750 1.00 66.94 175 VAL A N 1
ATOM 1383 C CA . VAL A 1 175 ? 28.146 2.421 -34.130 1.00 66.94 175 VAL A CA 1
ATOM 1384 C C . VAL A 1 175 ? 27.266 1.958 -32.960 1.00 66.94 175 VAL A C 1
ATOM 1386 O O . VAL A 1 175 ? 26.109 2.338 -32.885 1.00 66.94 175 VAL A O 1
ATOM 1389 N N . SER A 1 176 ? 27.815 1.194 -32.007 1.00 49.44 176 SER A N 1
ATOM 1390 C CA . SER A 1 176 ? 27.076 0.625 -30.870 1.00 49.44 176 SER A CA 1
ATOM 1391 C C . SER A 1 176 ? 26.991 1.514 -29.618 1.00 49.44 176 SER A C 1
ATOM 1393 O O . SER A 1 176 ? 26.668 0.996 -28.552 1.00 49.44 176 SER A O 1
ATOM 1395 N N . ILE A 1 177 ? 27.365 2.796 -29.686 1.00 44.81 177 ILE A N 1
ATOM 1396 C CA . ILE A 1 177 ? 27.214 3.731 -28.559 1.00 44.81 177 ILE A CA 1
ATOM 1397 C C . ILE A 1 177 ? 26.117 4.726 -28.926 1.00 44.81 177 ILE A C 1
ATOM 1399 O O . ILE A 1 177 ? 26.379 5.774 -29.511 1.00 44.81 177 ILE A O 1
ATOM 1403 N N . THR A 1 178 ? 24.883 4.365 -28.600 1.00 43.38 178 THR A N 1
ATOM 1404 C CA . THR A 1 178 ? 23.758 5.260 -28.313 1.00 43.38 178 THR A CA 1
ATOM 1405 C C . THR A 1 178 ? 22.853 4.515 -27.346 1.00 43.38 178 THR A C 1
ATOM 1407 O O . THR A 1 178 ? 22.639 3.304 -27.580 1.00 43.38 178 THR A O 1
#

Radius of gyration: 29.96 Å; Cα contacts (8 Å, |Δi|>4): 180; chains: 1; bounding box: 66×29×87 Å

InterPro domains:
  IPR004087 K Homology domain [SM00322] (1-63)
  IPR004087 K Homology domain [SM00322] (75-144)
  IPR004088 K Homology domain, type 1 [PF00013] (3-59)
  IPR004088 K Homology domain, type 1 [PF00013] (80-140)
  IPR036612 K Homology domain, type 1 superfamily [G3DSA:3.30.1370.10] (1-73)
  IPR036612 K Homology domain, type 1 superfamily [G3DSA:3.30.1370.10] (74-149)
  IPR036612 K Homology domain, type 1 superfamily [SSF54791] (2-68)
  IPR036612 K Homology domain, type 1 superfamily [SSF54791] (79-174)